Protein AF-A0A940A3B6-F1 (afdb_monomer_lite)

Secondary structure (DSSP, 8-state):
--EEEEE--EETTSTT-HHHHHHHHHHTTPEEEEE-SEEE-TTS-EEE---HHHHHHHHHTT--SEEEE-----HHHHHHHHHHHTTS--S-EEE---SB-TT--B-S-HHHHHHIIIIIGGG-SEEEEEHHHHHHHHS----SHHHHHHHHHHHHHHH--EEEEE-TTTSTT-EEEEETTEEEEE------TT--S---HHHHHHHHHHTT--HHHHHHHHHHHHTT---------PPPP-----S---PPPPP--------------------------TTSSTTTTT-----S---------GGGGS-----PPPPPPHHHHHHHHHHHHHHHHT-

Foldseek 3Di:
DAEEEEEAAAEPQFLRHVVLLVVLCVLLVYHYDYHHQKYAYPVRDIDGDDCLVVLLLCFVVVRHQEYEYEADADLVVLLSNLVSLVVHDHLAYEYAHPQADPLLDGDYDPSNVCSCLPRPLLSHAEYEYEQVRLCVNQVFHDQAPVSSVVSQVSNCVVRVHWYWYQYVFRDPGWIWTDLPQDIDIDDHQPQDPPQGSSDPLSSQLRSCQQLADANVVSNVVSVCVRSVVDDRHPDGDGHDRHDRPNDHDDDDDDDDDDDDDDDDDDDDDDDDDDDDDDDDDNDPPVVVSPPDDDDPDDDDDDPDDPPPPDDDDDDDDDDDPSVVSVVVSVVVVVVSVVD

Sequence (339 aa):
MKQLLSISDSFENTSYDVRSKTRTFKKYGVEPFICVPQYTSADGSSLKNDISESLIFCFESGVVDAIAIGLVRDPEDISLIASVLSQVEHNIVIAEPGLIDDSGNIMVSAETYEEFRTNLLPQVQFISINLLEAEVLSGMECKSMNDCLMAVKSIFDQYNCLVYLRGGHVTEEEDLLFAGSMVKWFKPQKLPFSYSPDRSFLAAVACELVTGKAIIEAVASARRFYAGEMEDMANPAEAPALKVITEPVVEEVPEAPAEEVPAPAIGSMPDLKKEPTLISPAKSLRDIAHSISYDDKGVAASKSTVSDLSANKPAEEKPKSASSELDAMRAKLKKIAEM

pLDDT: mean 70.29, std 25.84, range [23.92, 98.0]

Radius of gyration: 21.0 Å; chains: 1; bounding box: 54×59×60 Å

Structure (mmCIF, N/CA/C/O backbone):
data_AF-A0A940A3B6-F1
#
_entry.id   AF-A0A940A3B6-F1
#
loop_
_atom_site.group_PDB
_atom_site.id
_atom_site.type_symbol
_atom_site.label_atom_id
_atom_site.label_alt_id
_atom_site.label_comp_id
_atom_site.label_asym_id
_atom_site.label_entity_id
_atom_site.label_seq_id
_atom_site.pdbx_PDB_ins_code
_atom_site.Cartn_x
_atom_site.Cartn_y
_atom_site.Cartn_z
_atom_site.occupancy
_atom_site.B_iso_or_equiv
_atom_site.auth_seq_id
_atom_site.auth_comp_id
_atom_site.auth_asym_id
_atom_site.auth_atom_id
_atom_site.pdbx_PDB_model_num
ATOM 1 N N . MET A 1 1 ? -21.141 10.132 7.008 1.00 76.94 1 MET A N 1
ATOM 2 C CA . MET A 1 1 ? -19.788 10.525 6.571 1.00 76.94 1 MET A CA 1
ATOM 3 C C . MET A 1 1 ? -18.941 9.274 6.630 1.00 76.94 1 MET A C 1
ATOM 5 O O . MET A 1 1 ? -19.050 8.572 7.629 1.00 76.94 1 MET A O 1
ATOM 9 N N . LYS A 1 2 ? -18.225 8.954 5.549 1.00 88.25 2 LYS A N 1
ATOM 10 C CA . LYS A 1 2 ? -17.361 7.770 5.481 1.00 88.25 2 LYS A CA 1
ATOM 11 C C . LYS A 1 2 ? -16.105 7.995 6.316 1.00 88.25 2 LYS A C 1
ATOM 13 O O . LYS A 1 2 ? -15.623 9.127 6.352 1.00 88.25 2 LYS A O 1
ATOM 18 N N . GLN A 1 3 ? -15.611 6.952 6.973 1.00 88.81 3 GLN A N 1
ATOM 19 C CA . GLN A 1 3 ? -14.404 6.994 7.798 1.00 88.81 3 GLN A CA 1
ATOM 20 C C . GLN A 1 3 ? -13.366 6.014 7.260 1.00 88.81 3 GLN A C 1
ATOM 22 O O . GLN A 1 3 ? -13.708 4.903 6.859 1.00 88.81 3 GLN A O 1
ATOM 27 N N . LEU A 1 4 ? -12.097 6.407 7.257 1.00 91.00 4 LEU A N 1
ATOM 28 C CA . LEU A 1 4 ? -11.021 5.595 6.691 1.00 91.00 4 LEU A CA 1
ATOM 29 C C . LEU A 1 4 ? -9.825 5.579 7.637 1.00 91.00 4 LEU A C 1
ATOM 31 O O . LEU A 1 4 ? -9.327 6.637 8.020 1.00 91.00 4 LEU A O 1
ATOM 35 N N . LEU A 1 5 ? -9.363 4.379 7.988 1.00 91.94 5 LEU A N 1
ATOM 36 C CA . LEU A 1 5 ? -8.156 4.170 8.780 1.00 91.94 5 LEU A CA 1
ATOM 37 C C . LEU A 1 5 ? -6.915 4.164 7.888 1.00 91.94 5 LEU A C 1
ATOM 39 O O . LEU A 1 5 ? -6.746 3.270 7.066 1.00 91.94 5 LEU A O 1
ATOM 43 N N . SER A 1 6 ? -6.011 5.116 8.080 1.00 92.62 6 SER A N 1
ATOM 44 C CA . SER A 1 6 ? -4.676 5.084 7.487 1.00 92.62 6 SER A CA 1
ATOM 45 C C . SER A 1 6 ? -3.650 4.651 8.524 1.00 92.62 6 SER A C 1
ATOM 47 O O . SER A 1 6 ? -3.481 5.341 9.528 1.00 92.62 6 SER A O 1
ATOM 49 N N . ILE A 1 7 ? -2.905 3.584 8.236 1.00 94.06 7 ILE A N 1
ATOM 50 C CA . ILE A 1 7 ? -1.802 3.085 9.068 1.00 94.06 7 ILE A CA 1
ATOM 51 C C . ILE A 1 7 ? -0.506 3.227 8.274 1.00 94.06 7 ILE A C 1
ATOM 53 O O . ILE A 1 7 ? -0.377 2.635 7.208 1.00 94.06 7 ILE A O 1
ATOM 57 N N . SER A 1 8 ? 0.431 4.055 8.726 1.00 93.56 8 SER A N 1
ATOM 58 C CA . SER A 1 8 ? 1.700 4.272 8.017 1.00 93.56 8 SER A CA 1
ATOM 59 C C . SER A 1 8 ? 2.686 4.989 8.919 1.00 93.56 8 SER A C 1
ATOM 61 O O . SER A 1 8 ? 2.313 5.953 9.591 1.00 93.56 8 SER A O 1
ATOM 63 N N . ASP A 1 9 ? 3.954 4.606 8.841 1.00 94.56 9 ASP A N 1
ATOM 64 C CA . ASP A 1 9 ? 5.046 5.445 9.316 1.00 94.56 9 ASP A CA 1
ATOM 65 C C . ASP A 1 9 ? 5.011 6.788 8.584 1.00 94.56 9 ASP A C 1
ATOM 67 O O . ASP A 1 9 ? 4.576 6.882 7.428 1.00 94.56 9 ASP A O 1
ATOM 71 N N . SER A 1 10 ? 5.453 7.835 9.272 1.00 91.94 10 SER A N 1
ATOM 72 C CA . SER A 1 10 ? 5.419 9.205 8.777 1.00 91.94 10 SER A CA 1
ATOM 73 C C . SER A 1 10 ? 6.806 9.819 8.824 1.00 91.94 10 SER A C 1
ATOM 75 O O . SER A 1 10 ? 7.404 9.941 9.888 1.00 91.94 10 SER A O 1
ATOM 77 N N . PHE A 1 11 ? 7.277 10.283 7.670 1.00 89.00 11 PHE A N 1
ATOM 78 C CA . PHE A 1 11 ? 8.546 10.991 7.530 1.00 89.00 11 PHE A CA 1
ATOM 79 C C . PHE A 1 11 ? 8.253 12.438 7.153 1.00 89.00 11 PHE A C 1
ATOM 81 O O . PHE A 1 11 ? 7.699 12.704 6.081 1.00 89.00 11 PHE A O 1
ATOM 88 N N . GLU A 1 12 ? 8.588 13.362 8.047 1.00 85.00 12 GLU A N 1
ATOM 89 C CA . GLU A 1 12 ? 8.230 14.769 7.919 1.00 85.00 12 GLU A CA 1
ATOM 90 C C . GLU A 1 12 ? 8.765 15.384 6.621 1.00 85.00 12 GLU A C 1
ATOM 92 O O . GLU A 1 12 ? 9.930 15.214 6.265 1.00 85.00 12 GLU A O 1
ATOM 97 N N . ASN A 1 13 ? 7.912 16.141 5.926 1.00 81.44 13 ASN A N 1
ATOM 98 C CA . ASN A 1 13 ? 8.248 16.855 4.687 1.00 81.44 13 ASN A CA 1
ATOM 99 C C . ASN A 1 13 ? 8.654 15.931 3.521 1.00 81.44 13 ASN A C 1
ATOM 101 O O . ASN A 1 13 ? 9.272 16.381 2.555 1.00 81.44 13 ASN A O 1
ATOM 105 N N . THR A 1 14 ? 8.271 14.654 3.582 1.00 79.56 14 THR A N 1
ATOM 106 C CA . THR A 1 14 ? 8.422 13.688 2.485 1.00 79.56 14 THR A CA 1
ATOM 107 C C . THR A 1 14 ? 7.062 13.264 1.931 1.00 79.56 14 THR A C 1
ATOM 109 O O . THR A 1 14 ? 6.012 13.682 2.419 1.00 79.56 14 THR A O 1
ATOM 112 N N . SER A 1 15 ? 7.061 12.374 0.936 1.00 72.75 15 SER A N 1
ATOM 113 C CA . SER A 1 15 ? 5.825 11.783 0.417 1.00 72.75 15 SER A CA 1
ATOM 114 C C . SER A 1 15 ? 5.154 10.784 1.349 1.00 72.75 15 SER A C 1
ATOM 116 O O . SER A 1 15 ? 3.969 10.493 1.192 1.00 72.75 15 SER A O 1
ATOM 118 N N . TYR A 1 16 ? 5.886 10.296 2.346 1.00 80.00 16 TYR A N 1
ATOM 119 C CA . TYR A 1 16 ? 5.369 9.404 3.376 1.00 80.00 16 TYR A CA 1
ATOM 120 C C . TYR A 1 16 ? 4.753 10.165 4.553 1.00 80.00 16 TYR A C 1
ATOM 122 O O . TYR A 1 16 ? 4.176 9.545 5.442 1.00 80.00 16 TYR A O 1
ATOM 130 N N . ASP A 1 17 ? 4.836 11.497 4.560 1.00 84.88 17 ASP A N 1
ATOM 131 C CA . ASP A 1 17 ? 4.232 12.329 5.591 1.00 84.88 17 ASP A CA 1
ATOM 132 C C . ASP A 1 17 ? 2.720 12.095 5.669 1.00 84.88 17 ASP A C 1
ATOM 134 O O . ASP A 1 17 ? 1.983 12.204 4.682 1.00 84.88 17 ASP A O 1
ATOM 138 N N . VAL A 1 18 ? 2.231 11.802 6.868 1.00 83.75 18 VAL A N 1
ATOM 139 C CA . VAL A 1 18 ? 0.819 11.506 7.100 1.00 83.75 18 VAL A CA 1
ATOM 140 C C . VAL A 1 18 ? -0.116 12.657 6.708 1.00 83.75 18 VAL A C 1
ATOM 142 O O . VAL A 1 18 ? -1.261 12.425 6.311 1.00 83.75 18 VAL A O 1
ATOM 145 N N . ARG A 1 19 ? 0.378 13.902 6.711 1.00 82.44 19 ARG A N 1
ATOM 146 C CA . ARG A 1 19 ? -0.381 15.091 6.286 1.00 82.44 19 ARG A CA 1
ATOM 147 C C . ARG A 1 19 ? -0.827 15.004 4.823 1.00 82.44 19 ARG A C 1
ATOM 149 O O . ARG A 1 19 ? -1.905 15.500 4.491 1.00 82.44 19 ARG A O 1
ATOM 156 N N . SER A 1 20 ? -0.049 14.333 3.970 1.00 79.88 20 SER A N 1
ATOM 157 C CA . SER A 1 20 ? -0.391 14.055 2.566 1.00 79.88 20 SER A CA 1
ATOM 158 C C . SER A 1 20 ? -1.683 13.231 2.453 1.00 79.88 20 SER A C 1
ATOM 160 O O . SER A 1 20 ? -2.614 13.592 1.719 1.00 79.88 20 SER A O 1
ATOM 162 N N . LYS A 1 21 ? -1.788 12.166 3.260 1.00 83.56 21 LYS A N 1
ATOM 163 C CA . LYS A 1 21 ? -2.960 11.279 3.317 1.00 83.56 21 LYS A CA 1
ATOM 164 C C . LYS A 1 21 ? -4.173 12.027 3.865 1.00 83.56 21 LYS A C 1
ATOM 166 O O . LYS A 1 21 ? -5.217 12.065 3.218 1.00 83.56 21 LYS A O 1
ATOM 171 N N . THR A 1 22 ? -4.004 12.737 4.982 1.00 85.06 22 THR A N 1
ATOM 172 C CA . THR A 1 22 ? -5.063 13.550 5.605 1.00 85.06 22 THR A CA 1
ATOM 173 C C . THR A 1 22 ? -5.629 14.606 4.655 1.00 85.06 22 THR A C 1
ATOM 175 O O . THR A 1 22 ? -6.845 14.783 4.579 1.00 85.06 22 THR A O 1
ATOM 178 N N . ARG A 1 23 ? -4.774 15.299 3.890 1.00 84.00 23 ARG A N 1
ATOM 179 C CA . ARG A 1 23 ? -5.215 16.270 2.876 1.00 84.00 23 ARG A CA 1
ATOM 180 C C . ARG A 1 23 ? -6.032 15.600 1.772 1.00 84.00 23 ARG A C 1
ATOM 182 O O . ARG A 1 23 ? -7.021 16.177 1.327 1.00 84.00 23 ARG A O 1
ATOM 189 N N . THR A 1 24 ? -5.633 14.400 1.349 1.00 86.19 24 THR A N 1
ATOM 190 C CA . THR A 1 24 ? -6.381 13.611 0.363 1.00 86.19 24 THR A CA 1
ATOM 191 C C . THR A 1 24 ? -7.765 13.263 0.910 1.00 86.19 24 THR A C 1
ATOM 193 O O . THR A 1 24 ? -8.756 13.652 0.302 1.00 86.19 24 THR A O 1
ATOM 196 N N . PHE A 1 25 ? -7.858 12.667 2.101 1.00 88.81 25 PHE A N 1
ATOM 197 C CA . PHE A 1 25 ? -9.140 12.315 2.727 1.00 88.81 25 PHE A CA 1
ATOM 198 C C . PHE A 1 25 ? -10.094 13.511 2.848 1.00 88.81 25 PHE A C 1
ATOM 200 O O . PHE A 1 25 ? -11.244 13.434 2.410 1.00 88.81 25 PHE A O 1
ATOM 207 N N . LYS A 1 26 ? -9.588 14.660 3.316 1.00 86.31 26 LYS A N 1
ATOM 208 C CA . LYS A 1 26 ? -10.371 15.901 3.425 1.00 86.31 26 LYS A CA 1
ATOM 209 C C . LYS A 1 26 ? -10.917 16.387 2.077 1.00 86.31 26 LYS A C 1
ATOM 211 O O . LYS A 1 26 ? -12.073 16.794 2.019 1.00 86.31 26 LYS A O 1
ATOM 216 N N . LYS A 1 27 ? -10.131 16.311 0.995 1.00 86.62 27 LYS A N 1
ATOM 217 C CA . LYS A 1 27 ? -10.582 16.684 -0.364 1.00 86.62 27 LYS A CA 1
ATOM 218 C C . LYS A 1 27 ? -11.694 15.779 -0.905 1.00 86.62 27 LYS A C 1
ATOM 220 O O . LYS A 1 27 ? -12.488 16.226 -1.724 1.00 86.62 27 LYS A O 1
ATOM 225 N N . TYR A 1 28 ? -11.754 14.532 -0.443 1.00 88.19 28 TYR A N 1
ATOM 226 C CA . TYR A 1 28 ? -12.827 13.587 -0.767 1.00 88.19 28 TYR A CA 1
ATOM 227 C C . TYR A 1 28 ? -14.024 13.667 0.197 1.00 88.19 28 TYR A C 1
ATOM 229 O O . TYR A 1 28 ? -14.991 12.923 0.033 1.00 88.19 28 TYR A O 1
ATOM 237 N N . GLY A 1 29 ? -13.977 14.532 1.220 1.00 89.38 29 GLY A N 1
ATOM 238 C CA . GLY A 1 29 ? -15.006 14.592 2.263 1.00 89.38 29 GLY A CA 1
ATOM 239 C C . GLY A 1 29 ? -15.088 13.320 3.120 1.00 89.38 29 GLY A C 1
ATOM 240 O O . GLY A 1 29 ? -16.156 13.005 3.650 1.00 89.38 29 GLY A O 1
ATOM 241 N N . VAL A 1 30 ? -13.982 12.577 3.224 1.00 90.12 30 VAL A N 1
ATOM 242 C CA . VAL A 1 30 ? -13.842 11.366 4.044 1.00 90.12 30 VAL A CA 1
ATOM 243 C C . VAL A 1 30 ? -13.151 11.736 5.352 1.00 90.12 30 VAL A C 1
ATOM 245 O O . VAL A 1 30 ? -12.136 12.434 5.344 1.00 90.12 30 VAL A O 1
ATOM 248 N N . GLU A 1 31 ? -13.697 11.266 6.472 1.00 89.19 31 GLU A N 1
ATOM 249 C CA . GLU A 1 31 ? -13.127 11.520 7.792 1.00 89.19 31 GLU A CA 1
ATOM 250 C C . GLU A 1 31 ? -11.920 10.595 8.026 1.00 89.19 31 GLU A C 1
ATOM 252 O O . GLU A 1 31 ? -12.054 9.369 7.923 1.00 89.19 31 GLU A O 1
ATOM 257 N N . PRO A 1 32 ? -10.735 11.148 8.319 1.00 89.62 32 PRO A N 1
ATOM 258 C CA . PRO A 1 32 ? -9.536 10.350 8.488 1.00 89.62 32 PRO A CA 1
ATOM 259 C C . PRO A 1 32 ? -9.389 9.843 9.927 1.00 89.62 32 PRO A C 1
ATOM 261 O O . PRO A 1 32 ? -9.349 10.634 10.867 1.00 89.62 32 PRO A O 1
ATOM 264 N N . PHE A 1 33 ? -9.197 8.537 10.097 1.00 90.38 33 PHE A N 1
ATOM 265 C CA . PHE A 1 33 ? -8.592 7.971 11.300 1.00 90.38 33 PHE A CA 1
ATOM 266 C C . PHE A 1 33 ? -7.129 7.654 10.991 1.00 90.38 33 PHE A C 1
ATOM 268 O O . PHE A 1 33 ? -6.828 6.959 10.024 1.00 90.38 33 PHE A O 1
ATOM 275 N N . ILE A 1 34 ? -6.200 8.187 11.778 1.00 89.94 34 ILE A N 1
ATOM 276 C CA . ILE A 1 34 ? -4.772 8.135 11.467 1.00 89.94 34 ILE A CA 1
ATOM 277 C C . ILE A 1 34 ? -4.018 7.383 12.566 1.00 89.94 34 ILE A C 1
ATOM 279 O O . ILE A 1 34 ? -4.017 7.810 13.717 1.00 89.94 34 ILE A O 1
ATOM 283 N N . CYS A 1 35 ? -3.316 6.315 12.189 1.00 92.62 35 CYS A N 1
ATOM 284 C CA . CYS A 1 35 ? -2.368 5.597 13.036 1.00 92.62 35 CYS A CA 1
ATOM 285 C C . CYS A 1 35 ? -0.956 5.731 12.458 1.00 92.62 35 CYS A C 1
ATOM 287 O O . CYS A 1 35 ? -0.706 5.368 11.308 1.00 92.62 35 CYS A O 1
ATOM 289 N N . VAL A 1 36 ? -0.030 6.248 13.266 1.00 95.06 36 VAL A N 1
ATOM 290 C CA . VAL A 1 36 ? 1.374 6.452 12.885 1.00 95.06 36 VAL A CA 1
ATOM 291 C C . VAL A 1 36 ? 2.253 5.629 13.829 1.00 95.06 36 VAL A C 1
ATOM 293 O O . VAL A 1 36 ? 2.544 6.125 14.918 1.00 95.06 36 VAL A O 1
ATOM 296 N N . PRO A 1 37 ? 2.655 4.399 13.454 1.00 95.31 37 PRO A N 1
ATOM 297 C CA . PRO A 1 37 ? 3.516 3.555 14.285 1.00 95.31 37 PRO A CA 1
ATOM 298 C C . PRO A 1 37 ? 4.843 4.246 14.600 1.00 95.31 37 PRO A C 1
ATOM 300 O O . PRO A 1 37 ? 5.224 4.370 15.762 1.00 95.31 37 PRO A O 1
ATOM 303 N N . GLN A 1 38 ? 5.487 4.831 13.587 1.00 94.81 38 GLN A N 1
ATOM 304 C CA . GLN A 1 38 ? 6.681 5.647 13.774 1.00 94.81 38 GLN A CA 1
ATOM 305 C C . GLN A 1 38 ? 6.572 7.014 13.092 1.00 94.81 38 GLN A C 1
ATOM 307 O O . GLN A 1 38 ? 6.218 7.125 11.919 1.00 94.81 38 GLN A O 1
ATOM 312 N N . TYR A 1 39 ? 6.932 8.074 13.818 1.00 94.25 39 TYR A N 1
ATOM 313 C CA . TYR A 1 39 ? 7.132 9.413 13.263 1.00 94.25 39 TYR A CA 1
ATOM 314 C C . TYR A 1 39 ? 8.621 9.757 13.238 1.00 94.25 39 TYR A C 1
ATOM 316 O O . TYR A 1 39 ? 9.280 9.706 14.275 1.00 94.25 39 TYR A O 1
ATOM 324 N N . THR A 1 40 ? 9.138 10.159 12.081 1.00 91.56 40 THR A N 1
ATOM 325 C CA . THR A 1 40 ? 10.502 10.662 11.905 1.00 91.56 40 THR A CA 1
ATOM 326 C C . THR A 1 40 ? 10.457 12.126 11.468 1.00 91.56 40 THR A C 1
ATOM 328 O O . THR A 1 40 ? 9.900 12.458 10.422 1.00 91.56 40 THR A O 1
ATOM 331 N N . SER A 1 41 ? 11.048 12.998 12.282 1.00 89.81 41 SER A N 1
ATOM 332 C CA . SER A 1 41 ? 11.190 14.437 12.040 1.00 89.81 41 SER A CA 1
ATOM 333 C C . SER A 1 41 ? 12.215 14.723 10.940 1.00 89.81 41 SER A C 1
ATOM 335 O O . SER A 1 41 ? 13.084 13.899 10.642 1.00 89.81 41 SER A O 1
ATOM 337 N N . ALA A 1 42 ? 12.151 15.923 10.359 1.00 86.88 42 ALA A N 1
ATOM 338 C CA . ALA A 1 42 ? 13.076 16.366 9.314 1.00 86.88 42 ALA A CA 1
ATOM 339 C C . ALA A 1 42 ? 14.552 16.409 9.768 1.00 86.88 42 ALA A C 1
ATOM 341 O O . ALA A 1 42 ? 15.456 16.355 8.937 1.00 86.88 42 ALA A O 1
ATOM 342 N N . ASP A 1 43 ? 14.809 16.490 11.076 1.00 89.62 43 ASP A N 1
ATOM 343 C CA . ASP A 1 43 ? 16.153 16.414 11.667 1.00 89.62 43 ASP A CA 1
ATOM 344 C C . ASP A 1 43 ? 16.658 14.973 11.892 1.00 89.62 43 ASP A C 1
ATOM 346 O O . ASP A 1 43 ? 17.769 14.775 12.386 1.00 89.62 43 ASP A O 1
ATOM 350 N N . GLY A 1 44 ? 15.855 13.968 11.529 1.00 88.12 44 GLY A N 1
ATOM 351 C CA . GLY A 1 44 ? 16.162 12.545 11.669 1.00 88.12 44 GLY A CA 1
ATOM 352 C C . GLY A 1 44 ? 15.792 11.943 13.027 1.00 88.12 44 GLY A C 1
ATOM 353 O O . GLY A 1 44 ? 15.908 10.726 13.202 1.00 88.12 44 GLY A O 1
ATOM 354 N N . SER A 1 45 ? 15.321 12.742 13.991 1.00 90.12 45 SER A N 1
ATOM 355 C CA . SER A 1 45 ? 14.810 12.201 15.254 1.00 90.12 45 SER A CA 1
ATOM 356 C C . SER A 1 45 ? 13.545 11.373 15.011 1.00 90.12 45 SER A C 1
ATOM 358 O O . SER A 1 45 ? 12.730 11.700 14.150 1.00 90.12 45 SER A O 1
ATOM 360 N N . SER A 1 46 ? 13.395 10.260 15.734 1.00 91.88 46 SER A N 1
ATOM 361 C CA . SER A 1 46 ? 12.275 9.331 15.550 1.00 91.88 46 SER A CA 1
ATOM 362 C C . SER A 1 46 ? 11.569 9.029 16.867 1.00 91.88 46 SER A C 1
ATOM 364 O O . SER A 1 46 ? 12.216 8.868 17.903 1.00 91.88 46 SER A O 1
ATOM 366 N N . LEU A 1 47 ? 10.243 8.938 16.805 1.00 93.12 47 LEU A N 1
ATOM 367 C CA . LEU A 1 47 ? 9.347 8.594 17.902 1.00 93.12 47 LEU A CA 1
ATOM 368 C C . LEU A 1 47 ? 8.523 7.365 17.501 1.00 93.12 47 LEU A C 1
ATOM 370 O O . LEU A 1 47 ? 7.799 7.419 16.507 1.00 93.12 47 LEU A O 1
ATOM 374 N N . LYS A 1 48 ? 8.625 6.284 18.282 1.00 93.62 48 LYS A N 1
ATOM 375 C CA . LYS A 1 48 ? 7.745 5.112 18.175 1.00 93.62 48 LYS A CA 1
ATOM 376 C C . LYS A 1 48 ? 6.494 5.360 19.017 1.00 93.62 48 LYS A C 1
ATOM 378 O O . LYS A 1 48 ? 6.606 5.768 20.175 1.00 93.62 48 LYS A O 1
ATOM 383 N N . ASN A 1 49 ? 5.328 5.127 18.433 1.00 92.81 49 ASN A N 1
ATOM 384 C CA . ASN A 1 49 ? 4.032 5.227 19.086 1.00 92.81 49 ASN A CA 1
ATOM 385 C C . ASN A 1 49 ? 3.446 3.826 19.245 1.00 92.81 49 ASN A C 1
ATOM 387 O O . ASN A 1 49 ? 3.511 3.016 18.326 1.00 92.81 49 ASN A O 1
ATOM 391 N N . ASP A 1 50 ? 2.828 3.562 20.391 1.00 92.25 50 ASP A N 1
ATOM 392 C CA . ASP A 1 50 ? 2.002 2.369 20.542 1.00 92.25 50 ASP A CA 1
ATOM 393 C C . ASP A 1 50 ? 0.657 2.599 19.841 1.00 92.25 50 ASP A C 1
ATOM 395 O O . ASP A 1 50 ? -0.121 3.479 20.222 1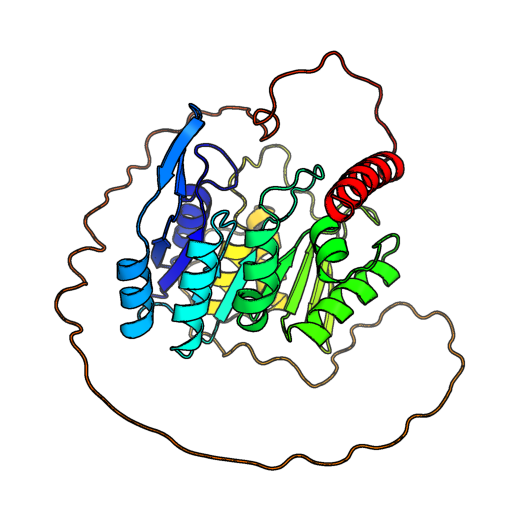.00 92.25 50 ASP A O 1
ATOM 399 N N . ILE A 1 51 ? 0.400 1.824 18.789 1.00 92.50 51 ILE A N 1
ATOM 400 C CA . ILE A 1 51 ? -0.837 1.897 18.004 1.00 92.50 51 ILE A CA 1
ATOM 401 C C . ILE A 1 51 ? -1.883 0.873 18.455 1.00 92.50 51 ILE A C 1
ATOM 403 O O . ILE A 1 51 ? -3.006 0.913 17.953 1.00 92.50 51 ILE A O 1
ATOM 407 N N . SER A 1 52 ? -1.560 -0.016 19.400 1.00 89.69 52 SER A N 1
ATOM 408 C CA . SER A 1 52 ? -2.386 -1.176 19.766 1.00 89.69 52 SER A CA 1
ATOM 409 C C . SER A 1 52 ? -3.795 -0.775 20.179 1.00 89.69 52 SER A C 1
ATOM 411 O O . SER A 1 52 ? -4.767 -1.256 19.602 1.00 89.69 52 SER A O 1
ATOM 413 N N . GLU A 1 53 ? -3.924 0.156 21.126 1.00 87.12 53 GLU A N 1
ATOM 414 C CA . GLU A 1 53 ? -5.236 0.605 21.610 1.00 87.12 53 GLU A CA 1
ATOM 415 C C . GLU A 1 53 ? -6.053 1.293 20.509 1.00 87.12 53 GLU A C 1
ATOM 417 O O . GLU A 1 53 ? -7.260 1.078 20.401 1.00 87.12 53 GLU A O 1
ATOM 422 N N . SER A 1 54 ? -5.396 2.096 19.666 1.00 86.62 54 SER A N 1
ATOM 423 C CA . SER A 1 54 ? -6.057 2.826 18.577 1.00 86.62 54 SER A CA 1
ATOM 424 C C . SER A 1 54 ? -6.555 1.884 17.486 1.00 86.62 54 SER A C 1
ATOM 426 O O . SER A 1 54 ? -7.675 2.051 16.998 1.00 86.62 54 SER A O 1
ATOM 428 N N . LEU A 1 55 ? -5.747 0.880 17.133 1.00 87.25 55 LEU A N 1
ATOM 429 C CA . LEU A 1 55 ? -6.143 -0.170 16.206 1.00 87.25 55 LEU A CA 1
ATOM 430 C C . LEU A 1 55 ? -7.311 -0.956 16.796 1.00 87.25 55 LEU A C 1
ATOM 432 O O . LEU A 1 55 ? -8.387 -0.947 16.200 1.00 87.25 55 LEU A O 1
ATOM 436 N N . ILE A 1 56 ? -7.146 -1.562 17.977 1.00 85.75 56 ILE A N 1
ATOM 437 C CA . ILE A 1 56 ? -8.196 -2.363 18.627 1.00 85.75 56 ILE A CA 1
ATOM 438 C C . ILE A 1 56 ? -9.506 -1.573 18.695 1.00 85.75 56 ILE A C 1
ATOM 440 O O . ILE A 1 56 ? -10.552 -2.090 18.313 1.00 85.75 56 ILE A O 1
ATOM 444 N N . PHE A 1 57 ? -9.456 -0.291 19.065 1.00 85.75 57 PHE A N 1
ATOM 445 C CA . PHE A 1 57 ? -10.639 0.562 19.057 1.00 85.75 57 PHE A CA 1
ATOM 446 C C . PHE A 1 57 ? -11.281 0.700 17.669 1.00 85.75 57 PHE A C 1
ATOM 448 O O . PHE A 1 57 ? -12.494 0.511 17.552 1.00 85.75 57 PHE A O 1
ATOM 455 N N . CYS A 1 58 ? -10.513 1.031 16.625 1.00 82.81 58 CYS A N 1
ATOM 456 C CA . CYS A 1 58 ? -11.048 1.157 15.262 1.00 82.81 58 CYS A CA 1
ATOM 457 C C . CYS A 1 58 ? -11.755 -0.116 14.805 1.00 82.81 58 CYS A C 1
ATOM 459 O O . CYS A 1 58 ? -12.830 -0.061 14.199 1.00 82.81 58 CYS A O 1
ATOM 461 N N . PHE A 1 59 ? -11.125 -1.240 15.123 1.00 77.69 59 PHE A N 1
ATOM 462 C CA . PHE A 1 59 ? -11.500 -2.566 14.684 1.00 77.69 59 PHE A CA 1
ATOM 463 C C . PHE A 1 59 ? -12.724 -3.103 15.436 1.00 77.69 59 PHE A C 1
ATOM 465 O O . PHE A 1 59 ? -13.731 -3.425 14.808 1.00 77.69 59 PHE A O 1
ATOM 472 N N . GLU A 1 60 ? -12.715 -3.093 16.771 1.00 76.81 60 GLU A N 1
ATOM 473 C CA . GLU A 1 60 ? -13.847 -3.558 17.589 1.00 76.81 60 GLU A CA 1
ATOM 474 C C . GLU A 1 60 ? -15.089 -2.670 17.461 1.00 76.81 60 GLU A C 1
ATOM 476 O O . GLU A 1 60 ? -16.223 -3.137 17.592 1.00 76.81 60 GLU A O 1
ATOM 481 N N . SER A 1 61 ? -14.900 -1.372 17.215 1.00 77.00 61 SER A N 1
ATOM 482 C CA . SER A 1 61 ? -16.020 -0.430 17.130 1.00 77.00 61 SER A CA 1
ATOM 483 C C . SER A 1 61 ? -16.699 -0.422 15.763 1.00 77.00 61 SER A C 1
ATOM 485 O O . SER A 1 61 ? -17.747 0.215 15.629 1.00 77.00 61 SER A O 1
ATOM 487 N N . GLY A 1 62 ? -16.096 -1.060 14.750 1.00 74.00 62 GLY A N 1
ATOM 488 C CA . GLY A 1 62 ? -16.578 -1.039 13.366 1.00 74.00 62 GLY A CA 1
ATOM 489 C C . GLY A 1 62 ? -16.741 0.379 12.810 1.00 74.00 62 GLY A C 1
ATOM 490 O O . GLY A 1 62 ? -17.656 0.639 12.032 1.00 74.00 62 GLY A O 1
ATOM 491 N N . VAL A 1 63 ? -15.916 1.326 13.274 1.00 80.19 63 VAL A N 1
ATOM 492 C CA . VAL A 1 63 ? -16.084 2.755 12.957 1.00 80.19 63 VAL A CA 1
ATOM 493 C C . VAL A 1 63 ? -15.567 3.121 11.568 1.00 80.19 63 VAL A C 1
ATOM 495 O O . VAL A 1 63 ? -15.989 4.143 11.035 1.00 80.19 63 VAL A O 1
ATOM 498 N N . VAL A 1 64 ? -14.696 2.297 10.977 1.00 87.88 64 VAL A N 1
ATOM 499 C CA . VAL A 1 64 ? -14.024 2.576 9.700 1.00 87.88 64 VAL A CA 1
ATOM 500 C C . VAL A 1 64 ? -14.578 1.738 8.549 1.00 87.88 64 VAL A C 1
ATOM 502 O O . VAL A 1 64 ? -14.790 0.535 8.679 1.00 87.88 64 VAL A O 1
ATOM 505 N N . ASP A 1 65 ? -14.798 2.387 7.405 1.00 89.50 65 ASP A N 1
ATOM 506 C CA . ASP A 1 65 ? -15.324 1.782 6.177 1.00 89.50 65 ASP A CA 1
ATOM 507 C C . ASP A 1 65 ? -14.223 1.120 5.324 1.00 89.50 65 ASP A C 1
ATOM 509 O O . ASP A 1 65 ? -14.504 0.188 4.569 1.00 89.50 65 ASP A O 1
ATOM 513 N N . ALA A 1 66 ? -12.981 1.607 5.420 1.00 90.44 66 ALA A N 1
ATOM 514 C CA . ALA A 1 66 ? -11.810 1.032 4.759 1.00 90.44 66 ALA A CA 1
ATOM 515 C C . ALA A 1 66 ? -10.521 1.294 5.533 1.00 90.44 66 ALA A C 1
ATOM 517 O O . ALA A 1 66 ? -10.435 2.210 6.357 1.00 90.44 66 ALA A O 1
ATOM 518 N N . ILE A 1 67 ? -9.508 0.500 5.203 1.00 92.69 67 ILE A N 1
ATOM 519 C CA . ILE A 1 67 ? -8.183 0.536 5.804 1.00 92.69 67 ILE A CA 1
ATOM 520 C C . ILE A 1 67 ? -7.156 0.675 4.686 1.00 92.69 67 ILE A C 1
ATOM 522 O O . ILE A 1 67 ? -7.132 -0.125 3.752 1.00 92.69 67 ILE A O 1
ATOM 526 N N . ALA A 1 68 ? -6.315 1.696 4.786 1.00 93.56 68 ALA A N 1
ATOM 527 C CA . ALA A 1 68 ? -5.191 1.933 3.897 1.00 93.56 68 ALA A CA 1
ATOM 528 C C . ALA A 1 68 ? -3.888 1.787 4.688 1.00 93.56 68 ALA A C 1
ATOM 530 O O . ALA A 1 68 ? -3.619 2.560 5.609 1.00 93.56 68 ALA A O 1
ATOM 531 N N . ILE A 1 69 ? -3.077 0.803 4.320 1.00 94.94 69 ILE A N 1
ATOM 532 C CA . ILE A 1 69 ? -1.807 0.502 4.977 1.00 94.94 69 ILE A CA 1
ATOM 533 C C . ILE A 1 69 ? -0.676 0.977 4.068 1.00 94.94 69 ILE A C 1
ATOM 535 O O . ILE A 1 69 ? -0.561 0.541 2.929 1.00 94.94 69 ILE A O 1
ATOM 539 N N . GLY A 1 70 ? 0.124 1.925 4.540 1.00 92.69 70 GLY A N 1
ATOM 540 C CA . GLY A 1 70 ? 1.318 2.393 3.841 1.00 92.69 70 GLY A CA 1
ATOM 541 C C . GLY A 1 70 ? 2.575 1.652 4.290 1.00 92.69 70 GLY A C 1
ATOM 542 O O . GLY A 1 70 ? 2.515 0.542 4.815 1.00 92.69 70 GLY A O 1
ATOM 543 N N . LEU A 1 71 ? 3.713 2.329 4.146 1.00 92.50 71 LEU A N 1
ATOM 544 C CA . LEU A 1 71 ? 4.991 1.881 4.688 1.00 92.50 71 LEU A CA 1
ATOM 545 C C . LEU A 1 71 ? 4.910 1.742 6.215 1.00 92.50 71 LEU A C 1
ATOM 547 O O . LEU A 1 71 ? 4.607 2.716 6.904 1.00 92.50 71 LEU A O 1
ATOM 551 N N . VAL A 1 72 ? 5.227 0.556 6.728 1.00 95.94 72 VAL A N 1
ATOM 552 C CA . VAL A 1 72 ? 5.412 0.258 8.155 1.00 95.94 72 VAL A CA 1
ATOM 553 C C . VAL A 1 72 ? 6.702 -0.547 8.274 1.00 95.94 72 VAL A C 1
ATOM 555 O O . VAL A 1 72 ? 6.837 -1.597 7.643 1.00 95.94 72 VAL A O 1
ATOM 558 N N . ARG A 1 73 ? 7.691 -0.019 8.999 1.00 94.31 73 ARG A N 1
ATOM 559 C CA . ARG A 1 73 ? 9.060 -0.562 8.985 1.00 94.31 73 ARG A CA 1
ATOM 560 C C . ARG A 1 73 ? 9.349 -1.553 10.098 1.00 94.31 73 ARG A C 1
ATOM 562 O O . ARG A 1 73 ? 10.283 -2.336 9.945 1.00 94.31 73 ARG A O 1
ATOM 569 N N . ASP A 1 74 ? 8.594 -1.516 11.188 1.00 96.56 74 ASP A N 1
ATOM 570 C CA . ASP A 1 74 ? 8.789 -2.401 12.333 1.00 96.56 74 ASP A CA 1
ATOM 571 C C . ASP A 1 74 ? 8.004 -3.716 12.141 1.00 96.56 74 ASP A C 1
ATOM 573 O O . ASP A 1 74 ? 6.794 -3.670 11.892 1.00 96.56 74 ASP A O 1
ATOM 577 N N . PRO A 1 75 ? 8.652 -4.894 12.237 1.00 96.19 75 PRO A N 1
ATOM 578 C CA . PRO A 1 75 ? 7.958 -6.171 12.095 1.00 96.19 75 PRO A CA 1
ATOM 579 C C . PRO A 1 75 ? 6.922 -6.407 13.205 1.00 96.19 75 PRO A C 1
ATOM 581 O O . PRO A 1 75 ? 5.902 -7.043 12.950 1.00 96.19 75 PRO A O 1
ATOM 584 N N . GLU A 1 76 ? 7.124 -5.876 14.416 1.00 97.50 76 GLU A N 1
ATOM 585 C CA . GLU A 1 76 ? 6.150 -6.005 15.508 1.00 97.50 76 GLU A CA 1
ATOM 586 C C . GLU A 1 76 ? 4.844 -5.279 15.165 1.00 97.50 76 GLU A C 1
ATOM 588 O O . GLU A 1 76 ? 3.760 -5.808 15.418 1.00 97.50 76 GLU A O 1
ATOM 593 N N . ASP A 1 77 ? 4.937 -4.109 14.524 1.00 97.56 77 ASP A N 1
ATOM 594 C CA . ASP A 1 77 ? 3.769 -3.338 14.095 1.00 97.56 77 ASP A CA 1
ATOM 595 C C . ASP A 1 77 ? 3.032 -4.035 12.943 1.00 97.56 77 ASP A C 1
ATOM 597 O O . ASP A 1 77 ? 1.803 -4.104 12.962 1.00 97.56 77 ASP A O 1
ATOM 601 N N . ILE A 1 78 ? 3.746 -4.626 11.973 1.00 98.00 78 ILE A N 1
ATOM 602 C CA . ILE A 1 78 ? 3.111 -5.457 10.932 1.00 98.00 78 ILE A CA 1
ATOM 603 C C . ILE A 1 78 ? 2.366 -6.638 11.566 1.00 98.00 78 ILE A C 1
ATOM 605 O O . ILE A 1 78 ? 1.214 -6.898 11.208 1.00 98.00 78 ILE A O 1
ATOM 609 N N . SER A 1 79 ? 3.002 -7.332 12.513 1.00 97.25 79 SER A N 1
ATOM 610 C CA . SER A 1 79 ? 2.416 -8.489 13.194 1.00 97.25 79 SER A CA 1
ATOM 611 C C . SER A 1 79 ? 1.163 -8.108 13.980 1.00 97.25 79 SER A C 1
ATOM 613 O O . SER A 1 79 ? 0.134 -8.781 13.900 1.00 97.25 79 SER A O 1
ATOM 615 N N . LEU A 1 80 ? 1.209 -6.975 14.686 1.00 96.19 80 LEU A N 1
ATOM 616 C CA . LEU A 1 80 ? 0.062 -6.405 15.383 1.00 96.19 80 LEU A CA 1
ATOM 617 C C . LEU A 1 80 ? -1.079 -6.084 14.410 1.00 96.19 80 LEU A C 1
ATOM 619 O O . LEU A 1 80 ? -2.210 -6.507 14.644 1.00 96.19 80 LEU A O 1
ATOM 623 N N . ILE A 1 81 ? -0.796 -5.386 13.306 1.00 95.94 81 ILE A N 1
ATOM 624 C CA . ILE A 1 81 ? -1.804 -5.040 12.292 1.00 95.94 81 ILE A CA 1
ATOM 625 C C . ILE A 1 81 ? -2.446 -6.310 11.718 1.00 95.94 81 ILE A C 1
ATOM 627 O O . ILE A 1 81 ? -3.672 -6.404 11.669 1.00 95.94 81 ILE A O 1
ATOM 631 N N . ALA A 1 82 ? -1.640 -7.304 11.335 1.00 95.69 82 ALA A N 1
ATOM 632 C CA . ALA A 1 82 ? -2.118 -8.582 10.813 1.00 95.69 82 ALA A CA 1
ATOM 633 C C . ALA A 1 82 ? -2.952 -9.360 11.844 1.00 95.69 82 ALA A C 1
ATOM 635 O O . ALA A 1 82 ? -3.994 -9.924 11.504 1.00 95.69 82 ALA A O 1
ATOM 636 N N . SER A 1 83 ? -2.521 -9.374 13.106 1.00 94.44 83 SER A N 1
ATOM 637 C CA . SER A 1 83 ? -3.238 -10.027 14.202 1.00 94.44 83 SER A CA 1
ATOM 638 C C . SER A 1 83 ? -4.605 -9.396 14.426 1.00 94.44 83 SER A C 1
ATOM 640 O O . SER A 1 83 ? -5.598 -10.118 14.544 1.00 94.44 83 SER A O 1
ATOM 642 N N . VAL A 1 84 ? -4.687 -8.063 14.443 1.00 91.12 84 VAL A N 1
ATOM 643 C CA . VAL A 1 84 ? -5.971 -7.392 14.639 1.00 91.12 84 VAL A CA 1
ATOM 644 C C . VAL A 1 84 ? -6.873 -7.585 13.423 1.00 91.12 84 VAL A C 1
ATOM 646 O O . VAL A 1 84 ? -8.017 -7.975 13.614 1.00 91.12 84 VAL A O 1
ATOM 649 N N . LEU A 1 85 ? -6.370 -7.431 12.191 1.00 91.25 85 LEU A N 1
ATOM 650 C CA . LEU A 1 85 ? -7.154 -7.669 10.969 1.00 91.25 85 LEU A CA 1
ATOM 651 C C . LEU A 1 85 ? -7.784 -9.066 10.923 1.00 91.25 85 LEU A C 1
ATOM 653 O O . LEU A 1 85 ? -8.925 -9.206 10.497 1.00 91.25 85 LEU A O 1
ATOM 657 N N . SER A 1 86 ? -7.084 -10.087 11.425 1.00 90.88 86 SER A N 1
ATOM 658 C CA . SER A 1 86 ? -7.579 -11.468 11.402 1.00 90.88 86 SER A CA 1
ATOM 659 C C . SER A 1 86 ? -8.790 -11.717 12.311 1.00 90.88 86 SER A C 1
ATOM 661 O O . SER A 1 86 ? -9.462 -12.742 12.184 1.00 90.88 86 SER A O 1
ATOM 663 N N . GLN A 1 87 ? -9.074 -10.797 13.237 1.00 86.31 87 GLN A N 1
ATOM 664 C CA . GLN A 1 87 ? -10.126 -10.939 14.249 1.00 86.31 87 GLN A CA 1
ATOM 665 C C . GLN A 1 87 ? -11.451 -10.284 13.840 1.00 86.31 87 GLN A C 1
ATOM 667 O O . GLN A 1 87 ? -12.446 -10.418 14.556 1.00 86.31 87 GLN A O 1
ATOM 672 N N . VAL A 1 88 ? -11.482 -9.573 12.714 1.00 79.06 88 VAL A N 1
ATOM 673 C CA . VAL A 1 88 ? -12.588 -8.690 12.333 1.00 79.06 88 VAL A CA 1
ATOM 674 C C . VAL A 1 88 ? -12.839 -8.746 10.830 1.00 79.06 88 VAL A C 1
ATOM 676 O O . VAL A 1 88 ? -11.920 -8.773 10.017 1.00 79.06 88 VAL A O 1
ATOM 679 N N . GLU A 1 89 ? -14.111 -8.757 10.440 1.00 75.38 89 GLU A N 1
ATOM 680 C CA . GLU A 1 89 ? -14.475 -8.680 9.027 1.00 75.38 89 GLU A CA 1
ATOM 681 C C . GLU A 1 89 ? -14.361 -7.234 8.527 1.00 75.38 89 GLU A C 1
ATOM 683 O O . GLU A 1 89 ? -15.050 -6.335 9.016 1.00 75.38 89 GLU A O 1
ATOM 688 N N . HIS A 1 90 ? -13.530 -7.016 7.505 1.00 72.62 90 HIS A N 1
ATOM 689 C CA . HIS A 1 90 ? -13.430 -5.743 6.793 1.00 72.62 90 HIS A CA 1
ATOM 690 C C . HIS A 1 90 ? -13.668 -5.923 5.306 1.00 72.62 90 HIS A C 1
ATOM 692 O O . HIS A 1 90 ? -13.180 -6.859 4.681 1.00 72.62 90 HIS A O 1
ATOM 698 N N . ASN A 1 91 ? -14.396 -4.969 4.728 1.00 69.75 91 ASN A N 1
ATOM 699 C CA . ASN A 1 91 ? -14.761 -5.020 3.317 1.00 69.75 91 ASN A CA 1
ATOM 700 C C . ASN A 1 91 ? -13.650 -4.506 2.393 1.00 69.75 91 ASN A C 1
ATOM 702 O O . ASN A 1 91 ? -13.636 -4.848 1.212 1.00 69.75 91 ASN A O 1
ATOM 706 N N . ILE A 1 92 ? -12.779 -3.622 2.896 1.00 90.38 92 ILE A N 1
ATOM 707 C CA . ILE A 1 92 ? -11.789 -2.908 2.086 1.00 90.38 92 ILE A CA 1
ATOM 708 C C . ILE A 1 92 ? -10.514 -2.697 2.910 1.00 90.38 92 ILE A C 1
ATOM 710 O O . ILE A 1 92 ? -10.416 -1.754 3.696 1.00 90.38 92 ILE A O 1
ATOM 714 N N . VAL A 1 93 ? -9.526 -3.558 2.695 1.00 94.19 93 VAL A N 1
ATOM 715 C CA . VAL A 1 93 ? -8.152 -3.412 3.181 1.00 94.19 93 VAL A CA 1
ATOM 716 C C . VAL A 1 93 ? -7.252 -3.291 1.967 1.00 94.19 93 VAL A C 1
ATOM 718 O O . VAL A 1 93 ? -7.216 -4.179 1.112 1.00 94.19 93 VAL A O 1
ATOM 721 N N . ILE A 1 94 ? -6.535 -2.179 1.869 1.00 95.50 94 ILE A N 1
ATOM 722 C CA . ILE A 1 94 ? -5.632 -1.911 0.757 1.00 95.50 94 ILE A CA 1
ATOM 723 C C . ILE A 1 94 ? -4.249 -1.522 1.264 1.00 95.50 94 ILE A C 1
ATOM 725 O O . ILE A 1 94 ? -4.143 -0.886 2.313 1.00 95.50 94 ILE A O 1
ATOM 729 N N . ALA A 1 95 ? -3.196 -1.877 0.530 1.00 95.19 95 ALA A N 1
ATOM 730 C CA . ALA A 1 95 ? -1.826 -1.611 0.956 1.00 95.19 95 ALA A CA 1
ATOM 731 C C . ALA A 1 95 ? -0.926 -1.023 -0.141 1.00 95.19 95 ALA A C 1
ATOM 733 O O . ALA A 1 95 ? -1.033 -1.356 -1.317 1.00 95.19 95 ALA A O 1
ATOM 734 N N . GLU A 1 96 ? 0.003 -0.166 0.262 1.00 92.25 96 GLU A N 1
ATOM 735 C CA . GLU A 1 96 ? 1.172 0.254 -0.510 1.00 92.25 96 GLU A CA 1
ATOM 736 C C . GLU A 1 96 ? 2.386 -0.026 0.378 1.00 92.25 96 GLU A C 1
ATOM 738 O O . GLU A 1 96 ? 2.699 0.791 1.248 1.00 92.25 96 GLU A O 1
ATOM 743 N N . PRO A 1 97 ? 3.011 -1.209 0.244 1.00 88.19 97 PRO A N 1
ATOM 744 C CA . PRO A 1 97 ? 3.934 -1.704 1.257 1.00 88.19 97 PRO A CA 1
ATOM 745 C C . PRO A 1 97 ? 5.229 -0.897 1.340 1.00 88.19 97 PRO A C 1
ATOM 747 O O . PRO A 1 97 ? 5.830 -0.818 2.409 1.00 88.19 97 PRO A O 1
ATOM 750 N N . GLY A 1 98 ? 5.650 -0.274 0.236 1.00 88.00 98 GLY A N 1
ATOM 751 C CA . GLY A 1 98 ? 6.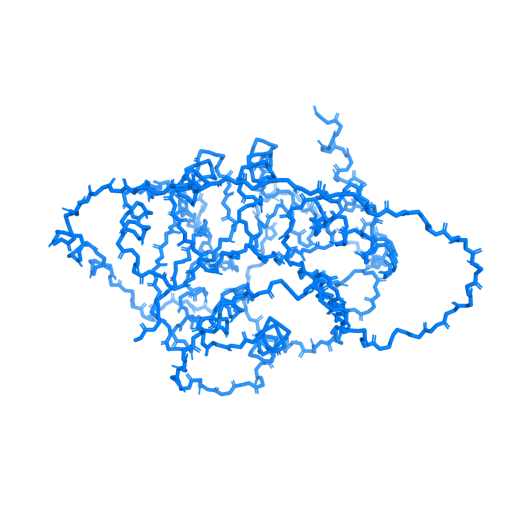840 0.566 0.198 1.00 88.00 98 GLY A CA 1
ATOM 752 C C . GLY A 1 98 ? 8.103 -0.210 0.554 1.00 88.00 98 GLY A C 1
ATOM 753 O O . GLY A 1 98 ? 8.968 0.342 1.223 1.00 88.00 98 GLY A O 1
ATOM 754 N N . LEU A 1 99 ? 8.206 -1.482 0.150 1.00 88.44 99 LEU A N 1
ATOM 755 C CA . LEU A 1 99 ? 9.329 -2.365 0.495 1.00 88.44 99 LEU A CA 1
ATOM 756 C C . LEU A 1 99 ? 10.639 -1.835 -0.095 1.00 88.44 99 LEU A C 1
ATOM 758 O O . LEU A 1 99 ? 11.699 -1.893 0.536 1.00 88.44 99 LEU A O 1
ATOM 762 N N . ILE A 1 100 ? 10.550 -1.340 -1.331 1.00 85.62 100 ILE A N 1
ATOM 763 C CA . ILE A 1 100 ? 11.659 -0.846 -2.143 1.00 85.62 100 ILE A CA 1
ATOM 764 C C . ILE A 1 100 ? 11.173 0.413 -2.856 1.00 85.62 100 ILE A C 1
ATOM 766 O O . ILE A 1 100 ? 10.109 0.392 -3.473 1.00 85.62 100 ILE A O 1
ATOM 770 N N . ASP A 1 101 ? 11.931 1.506 -2.791 1.00 81.94 101 ASP A N 1
ATOM 771 C CA . ASP A 1 101 ? 11.572 2.730 -3.513 1.00 81.94 101 ASP A CA 1
ATOM 772 C C . ASP A 1 101 ? 11.886 2.640 -5.019 1.00 81.94 101 ASP A C 1
ATOM 774 O O . ASP A 1 101 ? 12.580 1.738 -5.492 1.00 81.94 101 ASP A O 1
ATOM 778 N N . ASP A 1 102 ? 11.410 3.618 -5.792 1.00 75.88 102 ASP A N 1
ATOM 779 C CA . ASP A 1 102 ? 11.630 3.662 -7.246 1.00 75.88 102 ASP A CA 1
ATOM 780 C C . ASP A 1 102 ? 13.111 3.862 -7.633 1.00 75.88 102 ASP A C 1
ATOM 782 O O . ASP A 1 102 ? 13.462 3.754 -8.804 1.00 75.88 102 ASP A O 1
ATOM 786 N N . SER A 1 103 ? 13.989 4.154 -6.664 1.00 76.75 103 SER A N 1
ATOM 787 C CA . SER A 1 103 ? 15.446 4.258 -6.832 1.00 76.75 103 SER A CA 1
ATOM 788 C C . SER A 1 103 ? 16.193 2.961 -6.467 1.00 76.75 103 SER A C 1
ATOM 790 O O . SER A 1 103 ? 17.429 2.899 -6.562 1.00 76.75 103 SER A O 1
ATOM 792 N N . GLY A 1 104 ? 15.468 1.918 -6.055 1.00 76.38 104 GLY A N 1
ATOM 793 C CA . GLY A 1 104 ? 16.016 0.630 -5.641 1.00 76.38 104 GLY A CA 1
ATOM 794 C C . GLY A 1 104 ? 16.615 0.617 -4.237 1.00 76.38 104 GLY A C 1
ATOM 795 O O . GLY A 1 104 ? 17.444 -0.250 -3.946 1.00 76.38 104 GLY A O 1
ATOM 796 N N . ASN A 1 105 ? 16.250 1.571 -3.378 1.00 81.94 105 ASN A N 1
ATOM 797 C CA . ASN A 1 105 ? 16.614 1.534 -1.967 1.00 81.94 105 ASN A CA 1
ATOM 798 C C . ASN A 1 105 ? 15.635 0.637 -1.214 1.00 81.94 105 ASN A C 1
ATOM 800 O O . ASN A 1 105 ? 14.422 0.793 -1.330 1.00 81.94 105 ASN A O 1
ATOM 804 N N . ILE A 1 106 ? 16.169 -0.288 -0.420 1.00 86.00 106 ILE A N 1
ATOM 805 C CA . ILE A 1 106 ? 15.353 -1.123 0.458 1.00 86.00 106 ILE A CA 1
ATOM 806 C C . ILE A 1 106 ? 14.942 -0.302 1.678 1.00 86.00 106 ILE A C 1
ATOM 808 O O . ILE A 1 106 ? 15.788 0.273 2.367 1.00 86.00 106 ILE A O 1
ATOM 812 N N . MET A 1 107 ? 13.639 -0.262 1.937 1.00 86.94 107 MET A N 1
ATOM 813 C CA . MET A 1 107 ? 13.033 0.580 2.969 1.00 86.94 107 MET A CA 1
ATOM 814 C C . MET A 1 107 ? 12.760 -0.181 4.271 1.00 86.94 107 MET A C 1
ATOM 816 O O . MET A 1 107 ? 12.699 0.427 5.344 1.00 86.94 107 MET A O 1
ATOM 820 N N . VAL A 1 108 ? 12.620 -1.505 4.189 1.00 89.50 108 VAL A N 1
ATOM 821 C CA . VAL A 1 108 ? 12.244 -2.394 5.298 1.00 89.50 108 VAL A CA 1
ATOM 822 C C . VAL A 1 108 ? 13.322 -3.448 5.563 1.00 89.50 108 VAL A C 1
ATOM 824 O O . VAL A 1 108 ? 14.142 -3.732 4.692 1.00 89.50 108 VAL A O 1
ATOM 827 N N . SER A 1 109 ? 13.359 -4.024 6.767 1.00 90.00 109 SER A N 1
ATOM 828 C CA . SER A 1 109 ? 14.261 -5.147 7.047 1.00 90.00 109 SER A CA 1
ATOM 829 C C . SER A 1 109 ? 13.732 -6.453 6.438 1.00 90.00 109 SER A C 1
ATOM 831 O O . SER A 1 109 ? 12.584 -6.525 5.990 1.00 90.00 109 SER A O 1
ATOM 833 N N . ALA A 1 110 ? 14.564 -7.499 6.429 1.00 86.75 110 ALA A N 1
ATOM 834 C CA . ALA A 1 110 ? 14.147 -8.824 5.974 1.00 86.75 110 ALA A CA 1
ATOM 835 C C . ALA A 1 110 ? 13.021 -9.394 6.854 1.00 86.75 110 ALA A C 1
ATOM 837 O O . ALA A 1 110 ? 12.085 -10.002 6.343 1.00 86.75 110 ALA A O 1
ATOM 838 N N . GLU A 1 111 ? 13.074 -9.141 8.162 1.00 91.69 111 GLU A N 1
ATOM 839 C CA . GLU A 1 111 ? 12.045 -9.553 9.119 1.00 91.69 111 GLU A CA 1
ATOM 840 C C . GLU A 1 111 ? 10.704 -8.875 8.818 1.00 91.69 111 GLU A C 1
ATOM 842 O O . GLU A 1 111 ? 9.681 -9.550 8.742 1.00 91.69 111 GLU A O 1
ATOM 847 N N . THR A 1 112 ? 10.705 -7.560 8.577 1.00 94.00 112 THR A N 1
ATOM 848 C CA . THR A 1 112 ? 9.493 -6.810 8.209 1.00 94.00 112 THR A CA 1
ATOM 849 C C . THR A 1 112 ? 8.924 -7.279 6.877 1.00 94.00 112 THR A C 1
ATOM 851 O O . THR A 1 112 ? 7.709 -7.408 6.738 1.00 94.00 112 THR A O 1
ATOM 854 N N . TYR A 1 113 ? 9.788 -7.558 5.897 1.00 94.25 113 TYR A N 1
ATOM 855 C CA . TYR A 1 113 ? 9.365 -8.123 4.619 1.00 94.25 113 TYR A CA 1
ATOM 856 C C . TYR A 1 113 ? 8.685 -9.485 4.796 1.00 94.25 113 TYR A C 1
ATOM 858 O O . TYR A 1 113 ? 7.597 -9.691 4.259 1.00 94.25 113 TYR A O 1
ATOM 866 N N . GLU A 1 114 ? 9.288 -10.402 5.558 1.00 91.94 114 GLU A N 1
ATOM 867 C CA . GLU A 1 114 ? 8.697 -11.720 5.794 1.00 91.94 114 GLU A CA 1
ATOM 868 C C . GLU A 1 114 ? 7.379 -11.625 6.564 1.00 91.94 114 GLU A C 1
ATOM 870 O O . GLU A 1 114 ? 6.407 -12.270 6.171 1.00 91.94 114 GLU A O 1
ATOM 875 N N . GLU A 1 115 ? 7.292 -10.779 7.590 1.00 96.38 115 GLU A N 1
ATOM 876 C CA . GLU A 1 115 ? 6.049 -10.560 8.337 1.00 96.38 115 GLU A CA 1
ATOM 877 C C . GLU A 1 115 ? 4.949 -9.979 7.431 1.00 96.38 115 GLU A C 1
ATOM 879 O O . GLU A 1 115 ? 3.813 -10.463 7.420 1.00 96.38 115 GLU A O 1
ATOM 884 N N . PHE A 1 116 ? 5.293 -8.996 6.590 1.00 96.69 116 PHE A N 1
ATOM 885 C CA . PHE A 1 116 ? 4.366 -8.421 5.615 1.00 96.69 116 PHE A CA 1
ATOM 886 C C . PHE A 1 116 ? 3.862 -9.493 4.650 1.00 96.69 116 PHE A C 1
ATOM 888 O O . PHE A 1 116 ? 2.657 -9.658 4.463 1.00 96.69 116 PHE A O 1
ATOM 895 N N . ARG A 1 117 ? 4.788 -10.244 4.054 1.00 95.06 117 ARG A N 1
ATOM 896 C CA . ARG A 1 117 ? 4.506 -11.239 3.021 1.00 95.06 117 ARG A CA 1
ATOM 897 C C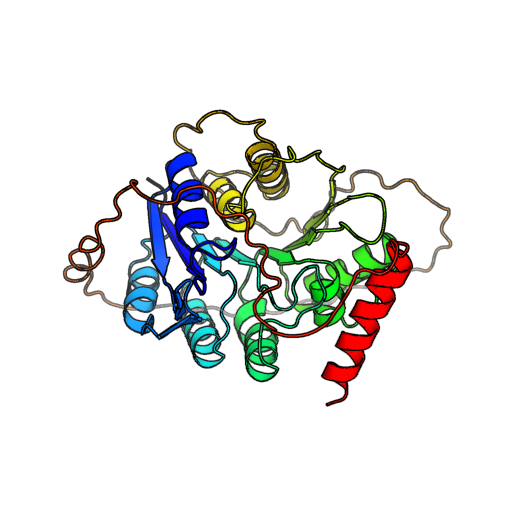 . ARG A 1 117 ? 3.690 -12.417 3.550 1.00 95.06 117 ARG A C 1
ATOM 899 O O . ARG A 1 117 ? 2.867 -12.956 2.813 1.00 95.06 117 ARG A O 1
ATOM 906 N N . THR A 1 118 ? 3.949 -12.857 4.779 1.00 94.75 118 THR A N 1
ATOM 907 C CA . THR A 1 118 ? 3.357 -14.083 5.336 1.00 94.75 118 THR A CA 1
ATOM 908 C C . THR A 1 118 ? 2.082 -13.830 6.126 1.00 94.75 118 THR A C 1
ATOM 910 O O . THR A 1 118 ? 1.155 -14.630 6.008 1.00 94.75 118 THR A O 1
ATOM 913 N N . ASN A 1 119 ? 2.004 -12.725 6.873 1.00 96.62 119 ASN A N 1
ATOM 914 C CA . ASN A 1 119 ? 0.911 -12.490 7.815 1.00 96.62 119 ASN A CA 1
ATOM 915 C C . ASN A 1 119 ? -0.029 -11.369 7.368 1.00 96.62 119 ASN A C 1
ATOM 917 O O . ASN A 1 119 ? -1.242 -11.512 7.519 1.00 96.62 119 ASN A O 1
ATOM 921 N N . LEU A 1 120 ? 0.486 -10.278 6.788 1.00 96.69 120 LEU A N 1
ATOM 922 C CA . LEU A 1 120 ? -0.353 -9.133 6.419 1.00 96.69 120 LEU A CA 1
ATOM 923 C C . LEU A 1 120 ? -0.937 -9.239 5.005 1.00 96.69 120 LEU A C 1
ATOM 925 O O . LEU A 1 120 ? -2.147 -9.122 4.829 1.00 96.69 120 LEU A O 1
ATOM 929 N N . LEU A 1 121 ? -0.099 -9.474 3.995 1.00 96.38 121 LEU A N 1
ATOM 930 C CA . LEU A 1 121 ? -0.493 -9.472 2.586 1.00 96.38 121 LEU A CA 1
ATOM 931 C C . LEU A 1 121 ? -1.657 -10.430 2.253 1.00 96.38 121 LEU A C 1
ATOM 933 O O . LEU A 1 121 ? -2.539 -10.006 1.506 1.00 96.38 121 LEU A O 1
ATOM 937 N N . PRO A 1 122 ? -1.758 -11.650 2.827 1.00 95.62 122 PRO A N 1
ATOM 938 C CA . PRO A 1 122 ? -2.915 -12.527 2.601 1.00 95.62 122 PRO A CA 1
ATOM 939 C C . PRO A 1 122 ? -4.269 -11.950 3.050 1.00 95.62 122 PRO A C 1
ATOM 941 O O . PRO A 1 122 ? -5.314 -12.493 2.700 1.00 95.62 122 PRO A O 1
ATOM 944 N N . GLN A 1 123 ? -4.266 -10.878 3.846 1.00 94.94 123 GLN A N 1
ATOM 945 C CA . GLN A 1 123 ? -5.466 -10.222 4.375 1.00 94.94 123 GLN A CA 1
ATOM 946 C C . GLN A 1 123 ? -5.840 -8.945 3.601 1.00 94.94 123 GLN A C 1
ATOM 948 O O . GLN A 1 123 ? -6.853 -8.311 3.902 1.00 94.94 123 GLN A O 1
ATOM 953 N N . VAL A 1 124 ? -5.038 -8.552 2.607 1.00 95.44 124 VAL A N 1
ATOM 954 C CA . VAL A 1 124 ? -5.208 -7.317 1.831 1.00 95.44 124 VAL A CA 1
ATOM 955 C C . VAL A 1 124 ? -5.944 -7.612 0.522 1.00 95.44 124 VAL A C 1
ATOM 957 O O . VAL A 1 124 ? -5.588 -8.535 -0.200 1.00 95.44 124 VAL A O 1
ATOM 960 N N . GLN A 1 125 ? -6.950 -6.809 0.164 1.00 95.19 125 GLN A N 1
ATOM 961 C CA . GLN A 1 125 ? -7.732 -7.001 -1.068 1.00 95.19 125 GLN A CA 1
ATOM 962 C C . GLN A 1 125 ? -7.133 -6.289 -2.284 1.00 95.19 125 GLN A C 1
ATOM 964 O O . GLN A 1 125 ? -7.390 -6.702 -3.412 1.00 95.19 125 GLN A O 1
ATOM 969 N N . PHE A 1 126 ? -6.359 -5.221 -2.089 1.00 95.62 126 PHE A N 1
ATOM 970 C CA . PHE A 1 126 ? -5.698 -4.494 -3.175 1.00 95.62 126 PHE A CA 1
ATOM 971 C C . PHE A 1 126 ? -4.327 -3.989 -2.744 1.00 95.62 126 PHE A C 1
ATOM 973 O O . PHE A 1 126 ? -4.204 -3.373 -1.686 1.00 95.62 126 PHE A O 1
ATOM 980 N N . ILE A 1 127 ? -3.322 -4.173 -3.594 1.00 95.69 127 ILE A N 1
ATOM 981 C CA . ILE A 1 127 ? -1.997 -3.594 -3.403 1.00 95.69 127 ILE A CA 1
ATOM 982 C C . ILE A 1 127 ? -1.614 -2.645 -4.536 1.00 95.69 127 ILE A C 1
ATOM 984 O O . ILE A 1 127 ? -1.909 -2.895 -5.702 1.00 95.69 127 ILE A O 1
ATOM 988 N N . SER A 1 128 ? -0.918 -1.569 -4.181 1.00 92.88 128 SER A N 1
ATOM 989 C CA . SER A 1 128 ? -0.224 -0.662 -5.096 1.00 92.88 128 SER A CA 1
ATOM 990 C C . SER A 1 128 ? 1.275 -0.870 -4.918 1.00 92.88 128 SER A C 1
ATOM 992 O O . SER A 1 128 ? 1.799 -0.617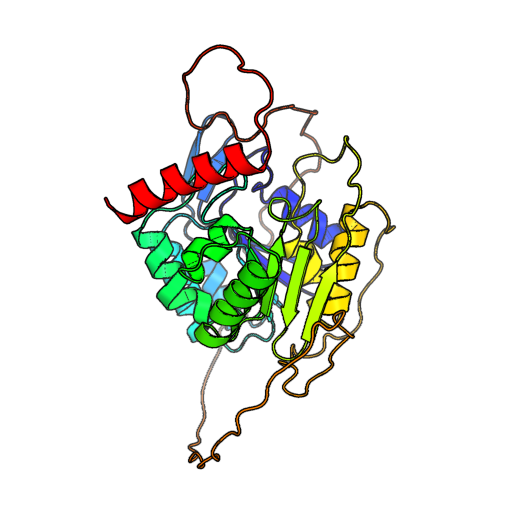 -3.836 1.00 92.88 128 SER A O 1
ATOM 994 N N . ILE A 1 129 ? 1.955 -1.355 -5.953 1.00 91.69 129 ILE A N 1
ATOM 995 C CA . ILE A 1 129 ? 3.379 -1.702 -5.920 1.00 91.69 129 ILE A CA 1
ATOM 996 C C . ILE 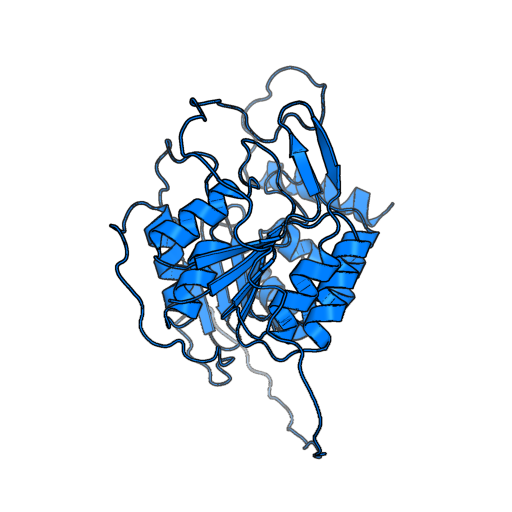A 1 129 ? 4.116 -1.088 -7.109 1.00 91.69 129 ILE A C 1
ATOM 998 O O . ILE A 1 129 ? 3.521 -0.784 -8.145 1.00 91.69 129 ILE A O 1
ATOM 1002 N N . ASN A 1 130 ? 5.417 -0.863 -6.974 1.00 87.62 130 ASN A N 1
ATOM 1003 C CA . ASN A 1 130 ? 6.287 -0.555 -8.108 1.00 87.62 130 ASN A CA 1
ATOM 1004 C C . ASN A 1 130 ? 6.879 -1.828 -8.732 1.00 87.62 130 ASN A C 1
ATOM 1006 O O . ASN A 1 130 ? 6.603 -2.954 -8.314 1.00 87.62 130 ASN A O 1
ATOM 1010 N N . LEU A 1 131 ? 7.700 -1.632 -9.764 1.00 86.38 131 LEU A N 1
ATOM 1011 C CA . LEU A 1 131 ? 8.345 -2.716 -10.496 1.00 86.38 131 LEU A CA 1
ATOM 1012 C C . LEU A 1 131 ? 9.208 -3.615 -9.603 1.00 86.38 131 LEU A C 1
ATOM 1014 O O . LEU A 1 131 ? 9.114 -4.832 -9.700 1.00 86.38 131 LEU A O 1
ATOM 1018 N N . LEU A 1 132 ? 10.045 -3.032 -8.745 1.00 86.06 132 LEU A N 1
ATOM 1019 C CA . LEU A 1 132 ? 10.995 -3.793 -7.931 1.00 86.06 132 LEU A CA 1
ATOM 1020 C C . LEU A 1 132 ? 10.283 -4.599 -6.842 1.00 86.06 132 LEU A C 1
ATOM 1022 O O . LEU A 1 132 ? 10.646 -5.741 -6.571 1.00 86.06 132 LEU A O 1
ATOM 1026 N N . GLU A 1 133 ? 9.228 -4.030 -6.264 1.00 90.50 133 GLU A N 1
ATOM 1027 C CA . GLU A 1 133 ? 8.332 -4.733 -5.350 1.00 90.50 133 GLU A CA 1
ATOM 1028 C C . GLU A 1 133 ? 7.633 -5.909 -6.046 1.00 90.50 133 GLU A C 1
ATOM 1030 O O . GLU A 1 133 ? 7.551 -6.992 -5.468 1.00 90.50 133 GLU A O 1
ATOM 1035 N N . ALA A 1 134 ? 7.187 -5.738 -7.297 1.00 91.62 134 ALA A N 1
ATOM 1036 C CA . ALA A 1 134 ? 6.611 -6.832 -8.074 1.00 91.62 134 ALA A CA 1
ATOM 1037 C C . ALA A 1 134 ? 7.624 -7.956 -8.325 1.00 91.62 134 ALA A C 1
ATOM 1039 O O . ALA A 1 134 ? 7.269 -9.127 -8.194 1.00 91.62 134 ALA A O 1
ATOM 1040 N N . GLU A 1 135 ? 8.884 -7.630 -8.629 1.00 91.00 135 GLU A N 1
ATOM 1041 C CA . GLU A 1 135 ? 9.933 -8.641 -8.817 1.00 91.00 135 GLU A CA 1
ATOM 1042 C C . GLU A 1 135 ? 10.206 -9.435 -7.535 1.00 91.00 135 GLU A C 1
ATOM 1044 O O . GLU A 1 135 ? 10.309 -10.661 -7.578 1.00 91.00 135 GLU A O 1
ATOM 1049 N N . VAL A 1 136 ? 10.276 -8.758 -6.387 1.00 90.44 136 VAL A N 1
ATOM 1050 C CA . VAL A 1 136 ? 10.539 -9.411 -5.097 1.00 90.44 136 VAL A CA 1
ATOM 1051 C C . VAL A 1 136 ? 9.354 -10.255 -4.628 1.00 90.44 136 VAL A C 1
ATOM 1053 O O . VAL A 1 136 ? 9.555 -11.392 -4.209 1.00 90.44 136 VAL A O 1
ATOM 1056 N N . LEU A 1 137 ? 8.124 -9.746 -4.744 1.00 92.88 137 LEU A N 1
ATOM 1057 C CA . LEU A 1 137 ? 6.927 -10.475 -4.316 1.00 92.88 137 LEU A CA 1
ATOM 1058 C C . LEU A 1 137 ? 6.598 -11.664 -5.228 1.00 92.88 137 LEU A C 1
ATOM 1060 O O . LEU A 1 137 ? 6.118 -12.683 -4.740 1.00 92.88 137 LEU A O 1
ATOM 1064 N N . SER A 1 138 ? 6.847 -11.550 -6.538 1.00 93.88 138 SER A N 1
ATOM 1065 C CA . SER A 1 138 ? 6.582 -12.634 -7.498 1.00 93.88 138 SER A CA 1
ATOM 1066 C C . SER A 1 138 ? 7.738 -13.628 -7.645 1.00 93.88 138 SER A C 1
ATOM 1068 O O . SER A 1 138 ? 7.523 -14.744 -8.119 1.00 93.88 138 SER A O 1
ATOM 1070 N N . GLY A 1 139 ? 8.967 -13.222 -7.307 1.00 88.88 139 GLY A N 1
ATOM 1071 C CA . GLY A 1 139 ? 10.190 -13.953 -7.643 1.00 88.88 139 GLY A CA 1
ATOM 1072 C C . GLY A 1 139 ? 10.542 -13.931 -9.139 1.00 88.88 139 GLY A C 1
ATOM 1073 O O . GLY A 1 139 ? 11.363 -14.737 -9.580 1.00 88.88 139 GLY A O 1
ATOM 1074 N N . MET A 1 140 ? 9.923 -13.049 -9.934 1.00 90.25 140 MET A N 1
ATOM 1075 C CA . MET A 1 140 ? 10.064 -12.983 -11.393 1.00 90.25 140 MET A CA 1
ATOM 1076 C C . MET A 1 140 ? 10.636 -11.634 -11.836 1.00 90.25 140 MET A C 1
ATOM 1078 O O . MET A 1 140 ? 10.152 -10.586 -11.429 1.00 90.25 140 MET A O 1
ATOM 1082 N N . GLU A 1 141 ? 11.630 -11.635 -12.726 1.00 86.81 141 GLU A N 1
ATOM 1083 C CA . GLU A 1 141 ? 12.125 -10.388 -13.326 1.00 86.81 141 GLU A CA 1
ATOM 1084 C C . GLU A 1 141 ? 11.105 -9.825 -14.327 1.00 86.81 141 GLU A C 1
ATOM 1086 O O . GLU A 1 141 ? 10.640 -10.527 -15.223 1.00 86.81 141 GLU A O 1
ATOM 1091 N N . CYS A 1 142 ? 10.808 -8.533 -14.220 1.00 84.00 142 CYS A N 1
ATOM 1092 C CA . CYS A 1 142 ? 9.839 -7.827 -15.049 1.00 84.00 142 CYS A CA 1
ATOM 1093 C C . CYS A 1 142 ? 10.569 -7.013 -16.132 1.00 84.00 142 CYS A C 1
ATOM 1095 O O . CYS A 1 142 ? 10.850 -5.825 -15.961 1.00 84.00 142 CYS A O 1
ATOM 1097 N N . LYS A 1 143 ? 10.958 -7.657 -17.241 1.00 83.50 143 LYS A N 1
ATOM 1098 C CA . LYS A 1 143 ? 11.742 -7.028 -18.332 1.00 83.50 143 LYS A CA 1
ATOM 1099 C C . LYS A 1 143 ? 10.915 -6.606 -19.541 1.00 83.50 143 LYS A C 1
ATOM 1101 O O . LYS A 1 143 ? 11.395 -5.839 -20.371 1.00 83.50 143 LYS A O 1
ATOM 1106 N N . SER A 1 144 ? 9.692 -7.102 -19.641 1.00 85.19 144 SER A N 1
ATOM 1107 C CA . SER A 1 144 ? 8.728 -6.772 -20.684 1.00 85.19 144 SER A CA 1
ATOM 1108 C C . SER A 1 144 ? 7.333 -6.619 -20.080 1.00 85.19 144 SER A C 1
ATOM 1110 O O . SER A 1 144 ? 7.091 -7.040 -18.947 1.00 85.19 144 SER A O 1
ATOM 1112 N N . MET A 1 145 ? 6.392 -6.047 -20.835 1.00 85.31 145 MET A N 1
ATOM 1113 C CA . MET A 1 145 ? 4.988 -5.960 -20.409 1.00 85.31 145 MET A CA 1
ATOM 1114 C C . MET A 1 145 ? 4.400 -7.339 -20.083 1.00 85.31 145 MET A C 1
ATOM 1116 O O . MET A 1 145 ? 3.650 -7.478 -19.120 1.00 85.31 145 MET A O 1
ATOM 1120 N N . ASN A 1 146 ? 4.767 -8.365 -20.859 1.00 88.06 146 ASN A N 1
ATOM 1121 C CA . ASN A 1 146 ? 4.322 -9.734 -20.619 1.00 88.06 146 ASN A CA 1
ATOM 1122 C C . ASN A 1 146 ? 4.901 -10.294 -19.312 1.00 88.06 146 ASN A C 1
ATOM 1124 O O . ASN A 1 146 ? 4.174 -10.913 -18.543 1.00 88.06 146 ASN A O 1
ATOM 1128 N N . ASP A 1 147 ? 6.177 -10.028 -19.021 1.00 90.12 147 ASP A N 1
ATOM 1129 C CA . ASP A 1 147 ? 6.784 -10.438 -17.749 1.00 90.12 147 ASP A CA 1
ATOM 1130 C C . ASP A 1 147 ? 6.109 -9.750 -16.561 1.00 90.12 147 ASP A C 1
ATOM 1132 O O . ASP A 1 147 ? 5.789 -10.408 -15.575 1.00 90.12 147 ASP A O 1
ATOM 1136 N N . CYS A 1 148 ? 5.817 -8.450 -16.687 1.00 89.81 148 CYS A N 1
ATOM 1137 C CA . CYS A 1 148 ? 5.074 -7.696 -15.676 1.00 89.81 148 CYS A CA 1
ATOM 1138 C C . CYS A 1 148 ? 3.695 -8.308 -15.426 1.00 89.81 148 CYS A C 1
ATOM 1140 O O . CYS A 1 148 ? 3.300 -8.489 -14.277 1.00 89.81 148 CYS A O 1
ATOM 1142 N N . LEU A 1 149 ? 2.974 -8.659 -16.498 1.00 91.81 149 LEU A N 1
ATOM 1143 C CA . LEU A 1 149 ? 1.669 -9.306 -16.404 1.00 91.81 149 LEU A CA 1
ATOM 1144 C C . LEU A 1 149 ? 1.760 -10.664 -15.693 1.00 91.81 149 LEU A C 1
ATOM 1146 O O . LEU A 1 149 ? 0.936 -10.961 -14.830 1.00 91.81 149 LEU A O 1
ATOM 1150 N N . MET A 1 150 ? 2.771 -11.475 -16.017 1.00 94.00 150 MET A N 1
ATOM 1151 C CA . MET A 1 150 ? 3.002 -12.753 -15.338 1.00 94.00 150 MET A CA 1
ATOM 1152 C C . MET A 1 150 ? 3.345 -12.563 -13.855 1.00 94.00 150 MET A C 1
ATOM 1154 O O . MET A 1 150 ? 2.827 -13.303 -13.020 1.00 94.00 150 MET A O 1
ATOM 1158 N N . ALA A 1 151 ? 4.155 -11.559 -13.515 1.00 93.88 151 ALA A N 1
ATOM 1159 C CA . ALA A 1 151 ? 4.525 -11.257 -12.137 1.00 93.88 151 ALA A CA 1
ATOM 1160 C C . ALA A 1 151 ? 3.317 -10.827 -11.293 1.00 93.88 151 ALA A C 1
ATOM 1162 O O . ALA A 1 151 ? 3.077 -11.404 -10.233 1.00 93.88 151 ALA A O 1
ATOM 1163 N N . VAL A 1 152 ? 2.504 -9.873 -11.769 1.00 94.88 152 VAL A N 1
ATOM 1164 C CA . VAL A 1 152 ? 1.300 -9.444 -11.031 1.00 94.88 152 VAL A CA 1
ATOM 1165 C C . VAL A 1 152 ? 0.254 -10.553 -10.945 1.00 94.88 152 VAL A C 1
ATOM 1167 O O . VAL A 1 152 ? -0.417 -10.669 -9.923 1.00 94.88 152 VAL A O 1
ATOM 1170 N N . LYS A 1 153 ? 0.153 -11.410 -11.971 1.00 95.94 153 LYS A N 1
ATOM 1171 C CA . LYS A 1 153 ? -0.697 -12.602 -11.926 1.00 95.94 153 LYS A CA 1
ATOM 1172 C C . LYS A 1 153 ? -0.213 -13.591 -10.864 1.00 95.94 153 LYS A C 1
ATOM 1174 O O . LYS A 1 153 ? -1.036 -14.109 -10.123 1.00 95.94 153 LYS A O 1
ATOM 1179 N N . SER A 1 154 ? 1.096 -13.832 -10.766 1.00 96.50 154 SER A N 1
ATOM 1180 C CA . SER A 1 154 ? 1.686 -14.698 -9.733 1.00 96.50 154 SER A CA 1
ATOM 1181 C C . SER A 1 154 ? 1.340 -14.200 -8.325 1.00 96.50 154 SER A C 1
ATOM 1183 O O . SER A 1 154 ? 0.871 -14.968 -7.488 1.00 96.50 154 SER A O 1
ATOM 1185 N N . ILE A 1 155 ? 1.469 -12.888 -8.095 1.00 96.38 155 ILE A N 1
ATOM 1186 C CA . ILE A 1 155 ? 1.100 -12.246 -6.826 1.00 96.38 155 ILE A CA 1
ATOM 1187 C C . ILE A 1 155 ? -0.405 -12.397 -6.556 1.00 96.38 155 ILE A C 1
ATOM 1189 O O . ILE A 1 155 ? -0.791 -12.799 -5.459 1.00 96.38 155 ILE A O 1
ATOM 1193 N N . PHE A 1 156 ? -1.255 -12.129 -7.553 1.00 95.75 156 PHE A N 1
ATOM 1194 C CA . PHE A 1 156 ? -2.703 -12.318 -7.436 1.00 95.75 156 PHE A CA 1
ATOM 1195 C C . PHE A 1 156 ? -3.056 -13.767 -7.075 1.00 95.75 156 PHE A C 1
ATOM 1197 O O . PHE A 1 156 ? -3.819 -13.989 -6.142 1.00 95.75 156 PHE A O 1
ATOM 1204 N N . ASP A 1 157 ? -2.492 -14.755 -7.772 1.00 94.75 157 ASP A N 1
ATOM 1205 C CA . ASP A 1 157 ? -2.787 -16.174 -7.538 1.00 94.75 157 ASP A CA 1
ATOM 1206 C C . ASP A 1 157 ? -2.322 -16.631 -6.145 1.00 94.75 157 ASP A C 1
ATOM 1208 O O . ASP A 1 157 ? -2.975 -17.460 -5.510 1.00 94.75 157 ASP A O 1
ATOM 1212 N N . GLN A 1 158 ? -1.198 -16.093 -5.661 1.00 94.50 158 GLN A N 1
ATOM 1213 C CA . GLN A 1 158 ? -0.621 -16.462 -4.370 1.00 94.50 158 GLN A CA 1
ATOM 1214 C C . GLN A 1 158 ? -1.350 -15.826 -3.181 1.00 94.50 158 GLN A C 1
ATOM 1216 O O . GLN A 1 158 ? -1.530 -16.484 -2.156 1.00 94.50 158 GLN A O 1
ATOM 1221 N N . TYR A 1 159 ? -1.742 -14.556 -3.297 1.00 94.06 159 TYR A N 1
ATOM 1222 C CA . TYR A 1 159 ? -2.276 -13.768 -2.179 1.00 94.06 159 TYR A CA 1
ATOM 1223 C C . TYR A 1 159 ? -3.763 -13.439 -2.305 1.00 94.06 159 TYR A C 1
ATOM 1225 O O . TYR A 1 159 ? -4.347 -12.905 -1.367 1.00 94.06 159 TYR A O 1
ATOM 1233 N N . ASN A 1 160 ? -4.385 -13.763 -3.442 1.00 92.88 160 ASN A N 1
ATOM 1234 C CA . ASN A 1 160 ? -5.777 -13.446 -3.758 1.00 92.88 160 ASN A CA 1
ATOM 1235 C C . ASN A 1 160 ? -6.101 -11.945 -3.602 1.00 92.88 160 ASN A C 1
ATOM 1237 O O . ASN A 1 160 ? -7.178 -11.567 -3.136 1.00 92.88 160 ASN A O 1
ATOM 1241 N N . CYS A 1 161 ? -5.157 -11.083 -3.994 1.00 93.19 161 CYS A N 1
ATOM 1242 C CA . CYS A 1 161 ? -5.272 -9.630 -3.905 1.00 93.19 161 CYS A CA 1
ATOM 1243 C C . CYS A 1 161 ? -5.155 -8.977 -5.287 1.00 93.19 161 CYS A C 1
ATOM 1245 O O . CYS A 1 161 ? -4.376 -9.405 -6.136 1.00 93.19 161 CYS A O 1
ATOM 1247 N N . LEU A 1 162 ? -5.945 -7.930 -5.528 1.00 96.25 162 LEU A N 1
ATOM 1248 C CA . LEU A 1 162 ? -5.868 -7.128 -6.749 1.00 96.25 162 LEU A CA 1
ATOM 1249 C C . LEU A 1 162 ? -4.542 -6.357 -6.761 1.00 96.25 162 LEU A C 1
ATOM 1251 O O . LEU A 1 162 ? -4.130 -5.824 -5.733 1.00 96.25 162 LEU A O 1
ATOM 1255 N N . VAL A 1 163 ? -3.888 -6.253 -7.915 1.00 95.88 163 VAL A N 1
ATOM 1256 C CA . VAL A 1 163 ? -2.540 -5.672 -8.004 1.00 95.88 163 VAL A CA 1
ATOM 1257 C C . VAL A 1 163 ? -2.541 -4.485 -8.953 1.00 95.88 163 VAL A C 1
ATOM 1259 O O . VAL A 1 163 ? -2.868 -4.623 -10.129 1.00 95.88 163 VAL A O 1
ATOM 1262 N N . TYR A 1 164 ? -2.141 -3.321 -8.455 1.00 94.31 164 TYR A N 1
ATOM 1263 C CA . TYR A 1 164 ? -1.789 -2.162 -9.262 1.00 94.31 164 TYR A CA 1
ATOM 1264 C C . TYR A 1 164 ? -0.270 -2.010 -9.308 1.00 94.31 164 TYR A C 1
ATOM 1266 O O . TYR A 1 164 ? 0.365 -1.728 -8.295 1.00 94.31 164 TYR A O 1
ATOM 1274 N N . LEU A 1 165 ? 0.305 -2.192 -10.490 1.00 91.12 165 LEU A N 1
ATOM 1275 C CA . LEU A 1 165 ? 1.722 -2.029 -10.766 1.00 91.12 165 LEU A CA 1
ATOM 1276 C C . LEU A 1 165 ? 1.980 -0.659 -11.403 1.00 91.12 165 LEU A C 1
ATOM 1278 O O . LEU A 1 165 ? 1.476 -0.359 -12.487 1.00 91.12 165 LEU A O 1
ATOM 1282 N N . ARG A 1 166 ? 2.820 0.138 -10.742 1.00 85.50 166 ARG A N 1
ATOM 1283 C CA . ARG A 1 166 ? 3.361 1.406 -11.247 1.00 85.50 166 ARG A CA 1
ATOM 1284 C C . ARG A 1 166 ? 4.519 1.114 -12.204 1.00 85.50 166 ARG A C 1
ATOM 1286 O O . ARG A 1 166 ? 5.568 0.642 -11.760 1.00 85.50 166 ARG A O 1
ATOM 1293 N N . GLY A 1 167 ? 4.341 1.344 -13.504 1.00 64.31 167 GLY A N 1
ATOM 1294 C CA . GLY A 1 167 ? 5.204 0.753 -14.540 1.00 64.31 167 GLY A CA 1
ATOM 1295 C C . GLY A 1 167 ? 6.201 1.700 -15.211 1.00 64.31 167 GLY A C 1
ATOM 1296 O O . GLY A 1 167 ? 6.590 1.470 -16.352 1.00 64.31 167 GLY A O 1
ATOM 1297 N N . GLY A 1 168 ? 6.702 2.710 -14.490 1.00 59.22 168 GLY A N 1
ATOM 1298 C CA . GLY A 1 168 ? 7.619 3.755 -14.989 1.00 59.22 168 GLY A CA 1
ATOM 1299 C C . GLY A 1 168 ? 8.989 3.324 -15.556 1.00 59.22 168 GLY A C 1
ATOM 1300 O O . GLY A 1 168 ? 9.863 4.170 -15.698 1.00 59.22 168 GLY A O 1
ATOM 1301 N N . HIS A 1 169 ? 9.210 2.047 -15.873 1.00 57.72 169 HIS A N 1
ATOM 1302 C CA . HIS A 1 169 ? 10.539 1.477 -16.104 1.00 57.72 169 HIS A CA 1
ATOM 1303 C C . HIS A 1 169 ? 10.640 0.457 -17.264 1.00 57.72 169 HIS A C 1
ATOM 1305 O O . HIS A 1 169 ? 11.731 0.274 -17.800 1.00 57.72 169 HIS A O 1
ATOM 1311 N N . VAL A 1 170 ? 9.551 -0.203 -17.684 1.00 57.44 170 VAL A N 1
ATOM 1312 C CA . VAL A 1 170 ? 9.613 -1.337 -18.644 1.00 57.44 170 VAL A CA 1
ATOM 1313 C C . VAL A 1 170 ? 9.223 -0.946 -20.072 1.00 57.44 170 VAL A C 1
ATOM 1315 O O . VAL A 1 170 ? 9.847 -1.388 -21.034 1.00 57.44 170 VAL A O 1
ATOM 1318 N N . THR A 1 171 ? 8.236 -0.076 -20.217 1.00 49.19 171 THR A N 1
ATOM 1319 C CA . THR A 1 171 ? 7.817 0.574 -21.465 1.00 49.19 171 THR A CA 1
ATOM 1320 C C . THR A 1 171 ? 7.398 1.992 -21.090 1.00 49.19 171 THR A C 1
ATOM 1322 O O . THR A 1 171 ? 7.119 2.234 -19.921 1.00 49.19 171 THR A O 1
ATOM 1325 N N . GLU A 1 172 ? 7.451 2.953 -22.013 1.00 54.41 172 GLU A N 1
ATOM 1326 C CA . GLU A 1 172 ? 7.219 4.380 -21.729 1.00 54.41 172 GLU A CA 1
ATOM 1327 C C . GLU A 1 172 ? 5.955 4.621 -20.859 1.00 54.41 172 GLU A C 1
ATOM 1329 O O . GLU A 1 172 ? 4.850 4.682 -21.381 1.00 54.41 172 GLU A O 1
ATOM 1334 N N . GLU A 1 173 ? 6.150 4.740 -19.535 1.00 60.75 173 GLU A N 1
ATOM 1335 C CA . GLU A 1 173 ? 5.229 5.191 -18.471 1.00 60.75 173 GLU A CA 1
ATOM 1336 C C . GLU A 1 173 ? 3.830 4.514 -18.353 1.00 60.75 173 GLU A C 1
ATOM 1338 O O . GLU A 1 173 ? 2.857 5.167 -17.964 1.00 60.75 173 GLU A O 1
ATOM 1343 N N . GLU A 1 174 ? 3.675 3.224 -18.660 1.00 75.19 174 GLU A N 1
ATOM 1344 C CA . GLU A 1 174 ? 2.379 2.529 -18.502 1.00 75.19 174 GLU A CA 1
ATOM 1345 C C . GLU A 1 174 ? 2.197 1.930 -17.099 1.00 75.19 174 GLU A C 1
ATOM 1347 O O . GLU A 1 174 ? 3.076 1.228 -16.618 1.00 75.19 174 GLU A O 1
ATOM 1352 N N . ASP A 1 175 ? 1.035 2.127 -16.464 1.00 85.62 175 ASP A N 1
ATOM 1353 C CA . ASP A 1 175 ? 0.671 1.387 -15.242 1.00 85.62 175 ASP A CA 1
ATOM 1354 C C . ASP A 1 175 ? -0.309 0.254 -15.567 1.00 85.62 175 ASP A C 1
ATOM 1356 O O . ASP A 1 175 ? -1.081 0.330 -16.528 1.00 85.62 175 ASP A O 1
ATOM 1360 N N . LEU A 1 176 ? -0.329 -0.775 -14.724 1.00 88.81 176 LEU A N 1
ATOM 1361 C CA . LEU A 1 176 ? -1.112 -1.992 -14.915 1.00 88.81 176 LEU A CA 1
ATOM 1362 C C . LEU A 1 176 ? -1.989 -2.267 -13.693 1.00 88.81 176 LEU A C 1
ATOM 1364 O O . LEU A 1 176 ? -1.487 -2.356 -12.581 1.00 88.81 176 LEU A O 1
ATOM 1368 N N . LEU A 1 177 ? -3.288 -2.470 -13.897 1.00 93.06 177 LEU A N 1
ATOM 1369 C CA . LEU A 1 177 ? -4.182 -3.060 -12.902 1.00 93.06 177 LEU A CA 1
ATOM 1370 C C . LEU A 1 177 ? -4.528 -4.492 -13.304 1.00 93.06 177 LEU A C 1
ATOM 1372 O O . LEU A 1 177 ? -5.103 -4.720 -14.369 1.00 93.06 177 LEU A O 1
ATOM 1376 N N . PHE A 1 178 ? -4.236 -5.432 -12.416 1.00 94.25 178 PHE A N 1
ATOM 1377 C CA . PHE A 1 178 ? -4.659 -6.820 -12.494 1.00 94.25 178 PHE A CA 1
ATOM 1378 C C . PHE A 1 178 ? -5.741 -7.076 -11.443 1.00 94.25 178 PHE A C 1
ATOM 1380 O O . PHE A 1 178 ? -5.490 -7.008 -10.239 1.00 94.25 178 PHE A O 1
ATOM 1387 N N . ALA A 1 179 ? -6.958 -7.355 -11.901 1.00 91.44 179 ALA A N 1
ATOM 1388 C CA . ALA A 1 179 ? -8.133 -7.554 -11.062 1.00 91.44 179 ALA A CA 1
ATOM 1389 C C . ALA A 1 179 ? -8.766 -8.930 -11.321 1.00 91.44 179 ALA A C 1
ATOM 1391 O O . ALA A 1 179 ? -9.933 -9.044 -11.703 1.00 91.44 179 ALA A O 1
ATOM 1392 N N . GLY A 1 180 ? -7.961 -9.980 -11.146 1.00 87.06 180 GLY A N 1
ATOM 1393 C CA . GLY A 1 180 ? -8.342 -11.367 -11.386 1.00 87.06 180 GLY A CA 1
ATOM 1394 C C . GLY A 1 180 ? -8.571 -11.641 -12.864 1.00 87.06 180 GLY A C 1
ATOM 1395 O O . GLY A 1 180 ? -7.636 -11.869 -13.623 1.00 87.06 180 GLY A O 1
ATOM 1396 N N . SER A 1 181 ? -9.831 -11.621 -13.277 1.00 83.19 181 SER A N 1
ATOM 1397 C CA . SER A 1 181 ? -10.222 -11.922 -14.652 1.00 83.19 181 SER A CA 1
ATOM 1398 C C . SER A 1 181 ? -10.153 -10.706 -15.593 1.00 83.19 181 SER A C 1
ATOM 1400 O O . SER A 1 181 ? -10.322 -10.847 -16.804 1.00 83.19 181 SER A O 1
ATOM 1402 N N . MET A 1 182 ? -9.881 -9.520 -15.037 1.00 88.75 182 MET A N 1
ATOM 1403 C CA . MET A 1 182 ? -9.724 -8.266 -15.770 1.00 88.75 182 MET A CA 1
ATOM 1404 C C . MET A 1 182 ? -8.292 -7.747 -15.683 1.00 88.75 182 MET A C 1
ATOM 1406 O O . MET A 1 182 ? -7.683 -7.727 -14.612 1.00 88.75 182 MET A O 1
ATOM 1410 N N . VAL A 1 183 ? -7.792 -7.242 -16.807 1.00 90.75 183 VAL A N 1
ATOM 1411 C CA . VAL A 1 183 ? -6.484 -6.594 -16.916 1.00 90.75 183 VAL A CA 1
ATOM 1412 C C . VAL A 1 183 ? -6.682 -5.237 -17.575 1.00 90.75 183 VAL A C 1
ATOM 1414 O O . VAL A 1 183 ? -7.266 -5.161 -18.655 1.00 90.75 183 VAL A O 1
ATOM 1417 N N . LYS A 1 184 ? -6.207 -4.162 -16.941 1.00 90.44 184 LYS A N 1
ATOM 1418 C CA . LYS A 1 184 ? -6.297 -2.803 -17.484 1.00 90.44 184 LYS A CA 1
ATOM 1419 C C . LYS A 1 184 ? -4.934 -2.136 -17.506 1.00 90.44 184 LYS A C 1
ATOM 1421 O O . LYS A 1 184 ? -4.346 -1.876 -16.461 1.00 90.44 184 LYS A O 1
ATOM 1426 N N . TRP A 1 185 ? -4.488 -1.792 -18.706 1.00 88.94 185 TRP A N 1
ATOM 1427 C CA . TRP A 1 185 ? -3.352 -0.905 -18.911 1.00 88.94 185 TRP A CA 1
ATOM 1428 C C . TRP A 1 185 ? -3.819 0.544 -18.898 1.00 88.94 185 TRP A C 1
ATOM 1430 O O . TRP A 1 185 ? -4.843 0.900 -19.496 1.00 88.94 185 TRP A O 1
ATOM 1440 N N . PHE A 1 186 ? -3.054 1.390 -18.225 1.00 83.75 186 PHE A N 1
ATOM 1441 C CA . PHE A 1 186 ? -3.289 2.817 -18.182 1.00 83.75 186 PHE A CA 1
ATOM 1442 C C . PHE A 1 186 ? -2.150 3.553 -18.861 1.00 83.75 186 PHE A C 1
ATOM 1444 O O . PHE A 1 186 ? -0.983 3.395 -18.512 1.00 83.75 186 PHE A O 1
ATOM 1451 N N . LYS A 1 187 ? -2.525 4.423 -19.797 1.00 80.94 187 LYS A N 1
ATOM 1452 C CA . LYS A 1 187 ? -1.575 5.270 -20.509 1.00 80.94 187 LYS A CA 1
ATOM 1453 C C . LYS A 1 187 ? -0.848 6.218 -19.554 1.00 80.94 187 LYS A C 1
ATOM 1455 O O . LYS A 1 187 ? -1.487 6.701 -18.611 1.00 80.94 187 LYS A O 1
ATOM 1460 N N . PRO A 1 188 ? 0.405 6.576 -19.869 1.00 71.94 188 PRO A N 1
ATOM 1461 C CA . PRO A 1 188 ? 1.130 7.636 -19.186 1.00 71.94 188 PRO A CA 1
ATOM 1462 C C . PRO A 1 188 ? 0.267 8.876 -19.002 1.00 71.94 188 PRO A C 1
ATOM 1464 O O . PRO A 1 188 ? -0.341 9.371 -19.958 1.00 71.94 188 PRO A O 1
ATOM 1467 N N . GLN A 1 189 ? 0.215 9.393 -17.781 1.00 68.69 189 GLN A N 1
ATOM 1468 C CA . GLN A 1 189 ? -0.416 10.676 -17.513 1.00 68.69 189 GLN A CA 1
ATOM 1469 C C . GLN A 1 189 ? 0.685 11.678 -17.196 1.00 68.69 189 GLN A C 1
ATOM 1471 O O . GLN A 1 189 ? 1.472 11.468 -16.276 1.00 68.69 189 GLN A O 1
ATOM 1476 N N . LYS A 1 190 ? 0.757 12.773 -17.963 1.00 59.88 190 LYS A N 1
ATOM 1477 C CA . LYS A 1 190 ? 1.712 13.853 -17.696 1.00 59.88 190 LYS A CA 1
ATOM 1478 C C . LYS A 1 190 ? 1.322 14.539 -16.398 1.00 59.88 190 LYS A C 1
ATOM 1480 O O . LYS A 1 190 ? 0.469 15.423 -16.386 1.00 59.88 190 LYS A O 1
ATOM 1485 N N . LEU A 1 191 ? 1.956 14.135 -15.309 1.00 54.22 191 LEU A N 1
ATOM 1486 C CA . LEU A 1 191 ? 1.791 14.800 -14.029 1.00 54.22 191 LEU A CA 1
ATOM 1487 C C . LEU A 1 191 ? 2.578 16.121 -14.087 1.00 54.22 191 LEU A C 1
ATOM 1489 O O . LEU A 1 191 ? 3.753 16.110 -14.462 1.00 54.22 191 LEU A O 1
ATOM 1493 N N . PRO A 1 192 ? 1.959 17.279 -13.799 1.00 45.19 192 PRO A N 1
ATOM 1494 C CA . PRO A 1 192 ? 2.632 18.567 -13.929 1.00 45.19 192 PRO A CA 1
ATOM 1495 C C . PRO A 1 192 ? 3.900 18.628 -13.060 1.00 45.19 192 PRO A C 1
ATOM 1497 O O . PRO A 1 192 ? 3.891 18.233 -11.897 1.00 45.19 192 PRO A O 1
ATOM 1500 N N . PHE A 1 193 ? 4.984 19.183 -13.620 1.00 34.66 193 PHE A N 1
ATOM 1501 C CA . PHE A 1 193 ? 6.324 19.299 -13.009 1.00 34.66 193 PHE A CA 1
ATOM 1502 C C . PHE A 1 193 ? 6.364 20.027 -11.644 1.00 34.66 193 PHE A C 1
ATOM 1504 O O . PHE A 1 193 ? 7.397 20.029 -10.981 1.00 34.66 193 PHE A O 1
ATOM 1511 N N . SER A 1 194 ? 5.266 20.659 -11.215 1.00 33.72 194 SER A N 1
ATOM 1512 C CA . SER A 1 194 ? 5.130 21.373 -9.938 1.00 33.72 194 SER A CA 1
ATOM 1513 C C . SER A 1 194 ? 4.410 20.580 -8.839 1.00 33.72 194 SER A C 1
ATOM 1515 O O . SER A 1 194 ? 4.117 21.148 -7.787 1.00 33.72 194 SER A O 1
ATOM 1517 N N . TYR A 1 195 ? 4.075 19.305 -9.059 1.00 35.28 195 TYR A N 1
ATOM 1518 C CA . TYR A 1 195 ? 3.361 18.502 -8.064 1.00 35.28 195 TYR A CA 1
ATOM 1519 C C . TYR A 1 195 ? 4.330 17.878 -7.045 1.00 35.28 195 TYR A C 1
ATOM 1521 O O . TYR A 1 195 ? 5.010 16.890 -7.318 1.00 35.28 195 TYR A O 1
ATOM 1529 N N . SER A 1 196 ? 4.382 18.539 -5.887 1.00 35.66 196 SER A N 1
ATOM 1530 C CA . SER A 1 196 ? 5.119 18.252 -4.646 1.00 35.66 196 SER A CA 1
ATOM 1531 C C . SER A 1 196 ? 4.811 16.855 -4.038 1.00 35.66 196 SER A C 1
ATOM 1533 O O . SER A 1 196 ? 3.891 16.191 -4.517 1.00 35.66 196 SER A O 1
ATOM 1535 N N . PRO A 1 197 ? 5.517 16.430 -2.963 1.00 34.59 197 PRO A N 1
ATOM 1536 C CA . PRO A 1 197 ? 5.477 15.119 -2.285 1.00 34.59 197 PRO A CA 1
ATOM 1537 C C . PRO A 1 197 ? 4.106 14.546 -1.878 1.00 34.59 197 PRO A C 1
ATOM 1539 O O . PRO A 1 197 ? 4.040 13.429 -1.391 1.00 34.59 197 PRO A O 1
ATOM 1542 N N . ASP A 1 198 ? 2.994 15.240 -2.095 1.00 41.44 198 ASP A N 1
ATOM 1543 C CA . ASP A 1 198 ? 1.666 14.953 -1.535 1.00 41.44 198 ASP A CA 1
ATOM 1544 C C . ASP A 1 198 ? 0.928 13.759 -2.201 1.00 41.44 198 ASP A C 1
ATOM 1546 O O . ASP A 1 198 ? -0.302 13.736 -2.313 1.00 41.44 198 ASP A O 1
ATOM 1550 N N . ARG A 1 199 ? 1.658 12.750 -2.688 1.00 54.97 199 ARG A N 1
ATOM 1551 C CA . ARG A 1 199 ? 1.095 11.601 -3.407 1.00 54.97 199 ARG A CA 1
ATOM 1552 C C . ARG A 1 199 ? 0.726 10.481 -2.450 1.00 54.97 199 ARG A C 1
ATOM 1554 O O . ARG A 1 199 ? 1.544 9.636 -2.122 1.00 54.97 199 ARG A O 1
ATOM 1561 N N . SER A 1 200 ? -0.542 10.445 -2.070 1.00 72.06 200 SER A N 1
ATOM 1562 C CA . SER A 1 200 ? -1.147 9.279 -1.428 1.00 72.06 200 SER A CA 1
ATOM 1563 C C . SER A 1 200 ? -2.099 8.588 -2.406 1.00 72.06 200 SER A C 1
ATOM 1565 O O . SER A 1 200 ? -3.298 8.527 -2.155 1.00 72.06 200 SER A O 1
ATOM 1567 N N . PHE A 1 201 ? -1.579 8.097 -3.543 1.00 84.94 201 PHE A N 1
ATOM 1568 C CA . PHE A 1 201 ? -2.374 7.397 -4.570 1.00 84.94 201 PHE A CA 1
ATOM 1569 C C . PHE A 1 201 ? -3.305 6.351 -3.951 1.00 84.94 201 PHE A C 1
ATOM 1571 O O . PHE A 1 201 ? -4.512 6.376 -4.193 1.00 84.94 201 PHE A O 1
ATOM 1578 N N . LEU A 1 202 ? -2.754 5.525 -3.059 1.00 88.44 202 LEU A N 1
ATOM 1579 C CA . LEU A 1 202 ? -3.506 4.559 -2.272 1.00 88.44 202 LEU A CA 1
ATOM 1580 C C . LEU A 1 202 ? -4.668 5.202 -1.491 1.00 88.44 202 LEU A C 1
ATOM 1582 O O . LEU A 1 202 ? -5.781 4.694 -1.531 1.00 88.44 202 LEU A O 1
ATOM 1586 N N . ALA A 1 203 ? -4.454 6.344 -0.830 1.00 88.94 203 ALA A N 1
ATOM 1587 C CA . ALA A 1 203 ? -5.501 7.046 -0.082 1.00 88.94 203 ALA A CA 1
ATOM 1588 C C . ALA A 1 203 ? -6.652 7.510 -0.985 1.00 88.94 203 ALA A C 1
ATOM 1590 O O . ALA A 1 203 ? -7.813 7.362 -0.610 1.00 88.94 203 ALA A O 1
ATOM 1591 N N . ALA A 1 204 ? -6.352 8.024 -2.183 1.00 91.25 204 ALA A N 1
ATOM 1592 C CA . ALA A 1 204 ? -7.389 8.391 -3.145 1.00 91.25 204 ALA A CA 1
ATOM 1593 C C . ALA A 1 204 ? -8.155 7.158 -3.644 1.00 91.25 204 ALA A C 1
ATOM 1595 O O . ALA A 1 204 ? -9.378 7.197 -3.713 1.00 91.25 204 ALA A O 1
ATOM 1596 N N . VAL A 1 205 ? -7.468 6.046 -3.930 1.00 92.56 205 VAL A N 1
ATOM 1597 C CA . VAL A 1 205 ? -8.134 4.785 -4.297 1.00 92.56 205 VAL A CA 1
ATOM 1598 C C . VAL A 1 205 ? -9.045 4.305 -3.165 1.00 92.56 205 VAL A C 1
ATOM 1600 O O . VAL A 1 205 ? -10.204 3.996 -3.424 1.00 92.56 205 VAL A O 1
ATOM 1603 N N . ALA A 1 206 ? -8.577 4.308 -1.913 1.00 92.94 206 ALA A N 1
ATOM 1604 C CA . ALA A 1 206 ? -9.408 3.944 -0.766 1.00 92.94 206 ALA A CA 1
ATOM 1605 C C . ALA A 1 206 ? -10.635 4.852 -0.634 1.00 92.94 206 ALA A C 1
ATOM 1607 O O . ALA A 1 206 ? -11.732 4.333 -0.440 1.00 92.94 206 ALA A O 1
ATOM 1608 N N . CYS A 1 207 ? -10.477 6.175 -0.789 1.00 93.00 207 CYS A N 1
ATOM 1609 C CA . CYS A 1 207 ? -11.605 7.105 -0.843 1.00 93.00 207 CYS A CA 1
ATOM 1610 C C . CYS A 1 207 ? -12.619 6.676 -1.898 1.00 93.00 207 CYS A C 1
ATOM 1612 O O . CYS A 1 207 ? -13.788 6.499 -1.583 1.00 93.00 207 CYS A O 1
ATOM 1614 N N . GLU A 1 208 ? -12.169 6.472 -3.131 1.00 93.88 208 GLU A N 1
ATOM 1615 C CA . GLU A 1 208 ? -13.045 6.125 -4.247 1.00 93.88 208 GLU A CA 1
ATOM 1616 C C . GLU A 1 208 ? -13.782 4.794 -4.051 1.00 93.88 208 GLU A C 1
ATOM 1618 O O . GLU A 1 208 ? -14.928 4.634 -4.470 1.00 93.88 208 GLU A O 1
ATOM 1623 N N . LEU A 1 209 ? -13.151 3.841 -3.371 1.00 92.75 209 LEU A N 1
ATOM 1624 C CA . LEU A 1 209 ? -13.784 2.574 -3.026 1.00 92.75 209 LEU A CA 1
ATOM 1625 C C . LEU A 1 209 ? -14.847 2.758 -1.931 1.00 92.75 209 LEU A C 1
ATOM 1627 O O . LEU A 1 209 ? -15.971 2.282 -2.092 1.00 92.75 209 LEU A O 1
ATOM 1631 N N . VAL A 1 210 ? -14.555 3.508 -0.856 1.00 91.25 210 VAL A N 1
ATOM 1632 C CA . VAL A 1 210 ? -15.555 3.784 0.203 1.00 91.25 210 VAL A CA 1
ATOM 1633 C C . VAL A 1 210 ? -16.677 4.716 -0.248 1.00 91.25 210 VAL A C 1
ATOM 1635 O O . VAL A 1 210 ? -17.710 4.794 0.421 1.00 91.25 210 VAL A O 1
ATOM 1638 N N . THR A 1 211 ? -16.488 5.431 -1.357 1.00 87.69 211 THR A N 1
ATOM 1639 C CA . THR A 1 211 ? -17.513 6.271 -1.990 1.00 87.69 211 THR A CA 1
ATOM 1640 C C . THR A 1 211 ? -18.346 5.532 -3.034 1.00 87.69 211 THR A C 1
ATOM 1642 O O . THR A 1 2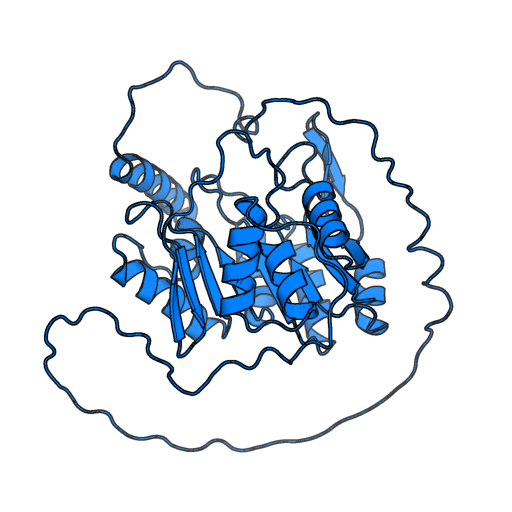11 ? -19.339 6.062 -3.534 1.00 87.69 211 THR A O 1
ATOM 1645 N N . GLY A 1 212 ? -17.944 4.305 -3.347 1.00 87.44 212 GLY A N 1
ATOM 1646 C CA . GLY A 1 212 ? -18.738 3.334 -4.062 1.00 87.44 212 GLY A CA 1
ATOM 1647 C C . GLY A 1 212 ? -18.345 3.026 -5.496 1.00 87.44 212 GLY A C 1
ATOM 1648 O O . GLY A 1 212 ? -19.106 2.372 -6.211 1.00 87.44 212 GLY A O 1
ATOM 1649 N N . LYS A 1 213 ? -17.158 3.455 -5.925 1.00 91.44 213 LYS A N 1
ATOM 1650 C CA . LYS A 1 213 ? -16.645 3.119 -7.254 1.00 91.44 213 LYS A CA 1
ATOM 1651 C C . LYS A 1 213 ? -16.126 1.687 -7.304 1.00 91.44 213 LYS A C 1
ATOM 1653 O O . LYS A 1 213 ? -15.538 1.178 -6.352 1.00 91.44 213 LYS A O 1
ATOM 1658 N N . ALA A 1 214 ? -16.290 1.053 -8.461 1.00 91.25 214 ALA A N 1
ATOM 1659 C CA . ALA A 1 214 ? -15.596 -0.193 -8.769 1.00 91.25 214 ALA A CA 1
ATOM 1660 C C . ALA A 1 214 ? -14.082 0.054 -8.898 1.00 91.25 214 ALA A C 1
ATOM 1662 O O . ALA A 1 214 ? -13.664 1.154 -9.250 1.00 91.25 214 ALA A O 1
ATOM 1663 N N . ILE A 1 215 ? -13.248 -0.969 -8.679 1.00 92.62 215 ILE A N 1
ATOM 1664 C CA . ILE A 1 215 ? -11.785 -0.800 -8.587 1.00 92.62 215 ILE A CA 1
ATOM 1665 C C . ILE A 1 215 ? -11.145 -0.126 -9.810 1.00 92.62 215 ILE A C 1
ATOM 1667 O O . ILE A 1 215 ? -10.288 0.740 -9.656 1.00 92.62 215 ILE A O 1
ATOM 1671 N N . ILE A 1 216 ? -11.585 -0.462 -11.025 1.00 92.00 216 ILE A N 1
ATOM 1672 C CA . ILE A 1 216 ? -11.058 0.141 -12.260 1.00 92.00 216 ILE A CA 1
ATOM 1673 C C . ILE A 1 216 ? -11.383 1.635 -12.306 1.00 92.00 216 ILE A C 1
ATOM 1675 O O . ILE A 1 216 ? -10.519 2.453 -12.621 1.00 92.00 216 ILE A O 1
ATOM 1679 N N . GLU A 1 217 ? -12.619 1.997 -11.961 1.00 91.75 217 GLU A N 1
ATOM 1680 C CA . GLU A 1 217 ? -13.048 3.391 -11.897 1.00 91.75 217 GLU A CA 1
ATOM 1681 C C . GLU A 1 217 ? -12.353 4.134 -10.759 1.00 91.75 217 GLU A C 1
ATOM 1683 O O . GLU A 1 217 ? -11.941 5.274 -10.958 1.00 91.75 217 GLU A O 1
ATOM 1688 N N . ALA A 1 218 ? -12.172 3.493 -9.603 1.00 93.12 218 ALA A N 1
ATOM 1689 C CA . ALA A 1 218 ? -11.470 4.045 -8.453 1.00 93.12 218 ALA A CA 1
ATOM 1690 C C . ALA A 1 218 ? -10.016 4.385 -8.802 1.00 93.12 218 ALA A C 1
ATOM 1692 O O . ALA A 1 218 ? -9.592 5.523 -8.612 1.00 93.12 218 ALA A O 1
ATOM 1693 N N . VAL A 1 219 ? -9.285 3.449 -9.417 1.00 91.31 219 VAL A N 1
ATOM 1694 C CA . VAL A 1 219 ? -7.916 3.667 -9.910 1.00 91.31 219 VAL A CA 1
ATOM 1695 C C . VAL A 1 219 ? -7.884 4.766 -10.974 1.00 91.31 219 VAL A C 1
ATOM 1697 O O . VAL A 1 219 ? -7.112 5.717 -10.856 1.00 91.31 219 VAL A O 1
ATOM 1700 N N . ALA A 1 220 ? -8.751 4.698 -11.989 1.00 89.50 220 ALA A N 1
ATOM 1701 C CA . ALA A 1 220 ? -8.810 5.712 -13.044 1.00 89.50 220 ALA A CA 1
ATOM 1702 C C . ALA A 1 220 ? -9.137 7.113 -12.500 1.00 89.50 220 ALA A C 1
ATOM 1704 O O . ALA A 1 220 ? -8.674 8.125 -13.025 1.00 89.50 220 ALA A O 1
ATOM 1705 N N . SER A 1 221 ? -9.974 7.185 -11.469 1.00 89.94 221 SER A N 1
ATOM 1706 C CA . SER A 1 221 ? -10.383 8.426 -10.821 1.00 89.94 221 SER A CA 1
ATOM 1707 C C . SER A 1 221 ? -9.272 8.994 -9.940 1.00 89.94 221 SER A C 1
ATOM 1709 O O . SER A 1 221 ? -8.921 10.162 -10.094 1.00 89.94 221 SER A O 1
ATOM 1711 N N . ALA A 1 222 ? -8.624 8.153 -9.129 1.00 88.88 222 ALA A N 1
ATOM 1712 C CA . ALA A 1 222 ? -7.453 8.526 -8.341 1.00 88.88 222 ALA A CA 1
ATOM 1713 C C . ALA A 1 222 ? -6.322 9.079 -9.226 1.00 88.88 222 ALA A C 1
ATOM 1715 O O . ALA A 1 222 ? -5.730 10.108 -8.903 1.00 88.88 222 ALA A O 1
ATOM 1716 N N . ARG A 1 223 ? -6.067 8.464 -10.389 1.00 86.19 223 ARG A N 1
ATOM 1717 C CA . ARG A 1 223 ? -5.102 8.980 -11.378 1.00 86.19 223 ARG A CA 1
ATOM 1718 C C . ARG A 1 223 ? -5.452 10.393 -11.855 1.00 86.19 223 ARG A C 1
ATOM 1720 O O . ARG A 1 223 ? -4.616 11.290 -11.780 1.00 86.19 223 ARG A O 1
ATOM 1727 N N . ARG A 1 224 ? -6.705 10.616 -12.274 1.00 84.81 224 ARG A N 1
ATOM 1728 C CA . ARG A 1 224 ? -7.204 11.936 -12.712 1.00 84.81 224 ARG A CA 1
ATOM 1729 C C . ARG A 1 224 ? -7.121 12.986 -11.607 1.00 84.81 224 ARG A C 1
ATOM 1731 O O . ARG A 1 224 ? -6.714 14.115 -11.872 1.00 84.81 224 ARG A O 1
ATOM 1738 N N . PHE A 1 225 ? -7.443 12.610 -10.372 1.00 83.25 225 PHE A N 1
ATOM 1739 C CA . PHE A 1 225 ? -7.292 13.478 -9.207 1.00 83.25 225 PHE A CA 1
ATOM 1740 C C . PHE A 1 225 ? -5.849 13.982 -9.063 1.00 83.25 225 PHE A C 1
ATOM 1742 O O . PHE A 1 225 ? -5.628 15.187 -8.945 1.00 83.25 225 PHE A O 1
ATOM 1749 N N . TYR A 1 226 ? -4.856 13.094 -9.163 1.00 75.75 226 TYR A N 1
ATOM 1750 C CA . TYR A 1 226 ? -3.443 13.487 -9.067 1.00 75.75 226 TYR A CA 1
ATOM 1751 C C . TYR A 1 226 ? -2.895 14.193 -10.307 1.00 75.75 226 TYR A C 1
ATOM 1753 O O . TYR A 1 226 ? -1.931 14.950 -10.199 1.00 75.75 226 TYR A O 1
ATOM 1761 N N . ALA A 1 227 ? -3.524 14.018 -11.466 1.00 73.00 227 ALA A N 1
ATOM 1762 C CA . ALA A 1 227 ? -3.231 14.821 -12.648 1.00 73.00 227 ALA A CA 1
ATOM 1763 C C . ALA A 1 227 ? -3.791 16.252 -12.572 1.00 73.00 227 ALA A C 1
ATOM 1765 O O . ALA A 1 227 ? -3.517 17.062 -13.456 1.00 73.00 227 ALA A O 1
ATOM 1766 N N . GLY A 1 228 ? -4.544 16.587 -11.516 1.00 69.38 228 GLY A N 1
ATOM 1767 C CA . GLY A 1 228 ? -5.205 17.885 -11.380 1.00 69.38 228 GLY A CA 1
ATOM 1768 C C . GLY A 1 228 ? -6.414 18.037 -12.305 1.00 69.38 228 GLY A C 1
ATOM 1769 O O . GLY A 1 228 ? -6.827 19.155 -12.589 1.00 69.38 228 GLY A O 1
ATOM 1770 N N . GLU A 1 229 ? -6.972 16.922 -12.780 1.00 66.62 229 GLU A N 1
ATOM 1771 C CA . GLU A 1 229 ? -8.125 16.888 -13.686 1.00 66.62 229 GLU A CA 1
ATOM 1772 C C . GLU A 1 229 ? -9.468 16.822 -12.934 1.00 66.62 229 GLU A C 1
ATOM 1774 O O . GLU A 1 229 ? -10.520 16.708 -13.561 1.00 66.62 229 GLU A O 1
ATOM 1779 N N . MET A 1 230 ? -9.451 16.870 -11.596 1.00 60.44 230 MET A N 1
ATOM 1780 C CA . MET A 1 230 ? -10.652 16.880 -10.754 1.00 60.44 230 MET A CA 1
ATOM 1781 C C . MET A 1 230 ? -10.711 18.124 -9.863 1.00 60.44 230 MET A C 1
ATOM 1783 O O . MET A 1 230 ? -9.734 18.456 -9.192 1.00 60.44 230 MET A O 1
ATOM 1787 N N . GLU A 1 231 ? -11.875 18.778 -9.844 1.00 53.16 231 GLU A N 1
ATOM 1788 C CA . GLU A 1 231 ? -12.253 19.795 -8.851 1.00 53.16 231 GLU A CA 1
ATOM 1789 C C . GLU A 1 231 ? -12.878 19.127 -7.605 1.00 53.16 231 GLU A C 1
ATOM 1791 O O . GLU A 1 231 ? -13.226 17.947 -7.653 1.00 53.16 231 GLU A O 1
ATOM 1796 N N . ASP A 1 232 ? -12.976 19.862 -6.487 1.00 51.19 232 ASP A N 1
ATOM 1797 C CA . ASP A 1 232 ? -13.389 19.361 -5.160 1.00 51.19 232 ASP A CA 1
ATOM 1798 C C . ASP A 1 232 ? -14.601 18.405 -5.208 1.00 51.19 232 ASP A C 1
ATOM 1800 O O . ASP A 1 232 ? -15.677 18.736 -5.713 1.00 51.19 232 ASP A O 1
ATOM 1804 N N . MET A 1 233 ? -14.425 17.201 -4.649 1.00 53.62 233 MET A N 1
ATOM 1805 C CA . MET A 1 233 ? -15.395 16.106 -4.730 1.00 53.62 233 MET A CA 1
ATOM 1806 C C . MET A 1 233 ? -16.418 16.214 -3.589 1.00 53.62 233 MET A C 1
ATOM 1808 O O . MET A 1 233 ? -16.111 15.944 -2.429 1.00 53.62 233 MET A O 1
ATOM 1812 N N . ALA A 1 234 ? -17.658 16.597 -3.907 1.00 40.00 234 ALA A N 1
ATOM 1813 C CA . ALA A 1 234 ? -18.739 16.689 -2.927 1.00 40.00 234 ALA A CA 1
ATOM 1814 C C . ALA A 1 234 ? -19.494 15.353 -2.745 1.00 40.00 234 ALA A C 1
ATOM 1816 O O . ALA A 1 234 ? -20.205 14.911 -3.641 1.00 40.00 234 ALA A O 1
ATOM 1817 N N . ASN A 1 235 ? -19.368 14.803 -1.530 1.00 43.31 235 ASN A N 1
ATOM 1818 C CA . ASN A 1 235 ? -20.211 13.841 -0.796 1.00 43.31 235 ASN A CA 1
ATOM 1819 C C . ASN A 1 235 ? -20.629 12.515 -1.489 1.00 43.31 235 ASN A C 1
ATOM 1821 O O . ASN A 1 235 ? -21.440 12.529 -2.415 1.00 43.31 235 ASN A O 1
ATOM 1825 N N . PRO A 1 236 ? -20.189 11.347 -0.983 1.00 48.47 236 PRO A N 1
ATOM 1826 C CA . PRO A 1 236 ? -20.434 10.081 -1.666 1.00 48.47 236 PRO A CA 1
ATOM 1827 C C . PRO A 1 236 ? -21.641 9.257 -1.193 1.00 48.47 236 PRO A C 1
ATOM 1829 O O . PRO A 1 236 ? -22.062 9.326 -0.037 1.00 48.47 236 PRO A O 1
ATOM 1832 N N . ALA A 1 237 ? -22.155 8.442 -2.121 1.00 42.53 237 ALA A N 1
ATOM 1833 C CA . ALA A 1 237 ? -23.181 7.419 -1.917 1.00 42.53 237 ALA A CA 1
ATOM 1834 C C . ALA A 1 237 ? -22.592 6.113 -1.328 1.00 42.53 237 ALA A C 1
ATOM 1836 O O . ALA A 1 237 ? -21.393 6.013 -1.077 1.00 42.53 237 ALA A O 1
ATOM 1837 N N . GLU A 1 238 ? -23.448 5.127 -1.039 1.00 38.91 238 GLU A N 1
ATOM 1838 C CA . GLU A 1 238 ? -23.070 3.864 -0.383 1.00 38.91 238 GLU A CA 1
ATOM 1839 C C . GLU A 1 238 ? -22.077 3.018 -1.201 1.00 38.91 238 GLU A C 1
ATOM 1841 O O . GLU A 1 238 ? -22.226 2.848 -2.410 1.00 38.91 238 GLU A O 1
ATOM 1846 N N . ALA A 1 239 ? -21.078 2.458 -0.509 1.00 39.62 239 ALA A N 1
ATOM 1847 C CA . ALA A 1 239 ? -20.032 1.633 -1.103 1.00 39.62 239 ALA A CA 1
ATOM 1848 C C . ALA A 1 239 ? -20.520 0.212 -1.431 1.00 39.62 239 ALA A C 1
ATOM 1850 O O . ALA A 1 239 ? -21.086 -0.436 -0.546 1.00 39.62 239 ALA A O 1
ATOM 1851 N N . PRO A 1 240 ? -20.270 -0.332 -2.637 1.00 34.03 240 PRO A N 1
ATOM 1852 C CA . PRO A 1 240 ? -20.427 -1.746 -2.893 1.00 34.03 240 PRO A CA 1
ATOM 1853 C C . PRO A 1 240 ? -19.263 -2.513 -2.255 1.00 34.03 240 PRO A C 1
ATOM 1855 O O . PRO A 1 240 ? -18.137 -2.027 -2.171 1.00 34.03 240 PRO A O 1
ATOM 1858 N N . ALA A 1 241 ? -19.525 -3.750 -1.841 1.00 40.59 241 ALA A N 1
ATOM 1859 C CA . ALA A 1 241 ? -18.460 -4.672 -1.469 1.00 40.59 241 ALA A CA 1
ATOM 1860 C C . ALA A 1 241 ? -17.531 -4.908 -2.675 1.00 40.59 241 ALA A C 1
ATOM 1862 O O . ALA A 1 241 ? -18.016 -5.175 -3.781 1.00 40.59 241 ALA A O 1
ATOM 1863 N N . LEU A 1 242 ? -16.211 -4.846 -2.461 1.00 40.41 242 LEU A N 1
ATOM 1864 C CA . LEU A 1 242 ? -15.214 -5.285 -3.439 1.00 40.41 242 LEU A CA 1
ATOM 1865 C C . LEU A 1 242 ? -15.415 -6.783 -3.694 1.00 40.41 242 LEU A C 1
ATOM 1867 O O . LEU A 1 242 ? -14.966 -7.630 -2.929 1.00 40.41 242 LEU A O 1
ATOM 1871 N N . LYS A 1 243 ? -16.130 -7.124 -4.765 1.00 39.25 243 LYS A N 1
ATOM 1872 C CA . LYS A 1 243 ? -16.218 -8.502 -5.242 1.00 39.25 243 LYS A CA 1
ATOM 1873 C C . LYS A 1 243 ? -15.076 -8.741 -6.215 1.00 39.25 243 LYS A C 1
ATOM 1875 O O . LYS A 1 243 ? -14.972 -8.039 -7.219 1.00 39.25 243 LYS A O 1
ATOM 1880 N N . VAL A 1 244 ? -14.250 -9.747 -5.934 1.00 40.91 244 VAL A N 1
ATOM 1881 C CA . VAL A 1 244 ? -13.341 -10.318 -6.932 1.00 40.91 244 VAL A CA 1
ATOM 1882 C C . VAL A 1 244 ? -14.206 -10.759 -8.112 1.00 40.91 244 VAL A C 1
ATOM 1884 O O . VAL A 1 244 ? -15.103 -11.589 -7.955 1.00 40.91 244 VAL A O 1
ATOM 1887 N N . ILE A 1 245 ? -14.002 -10.142 -9.274 1.00 35.94 245 ILE A N 1
ATOM 1888 C CA . ILE A 1 245 ? -14.767 -10.452 -10.481 1.00 35.94 245 ILE A CA 1
ATOM 1889 C C . ILE A 1 245 ? -14.249 -11.795 -10.999 1.00 35.94 245 ILE A C 1
ATOM 1891 O O . ILE A 1 245 ? -13.199 -11.874 -11.636 1.00 35.94 245 ILE A O 1
ATOM 1895 N N . THR A 1 246 ? -14.976 -12.867 -10.693 1.00 33.34 246 THR A N 1
ATOM 1896 C CA . THR A 1 246 ? -14.638 -14.240 -11.099 1.00 33.34 246 THR A CA 1
ATOM 1897 C C . THR A 1 246 ? -15.009 -14.551 -12.551 1.00 33.34 246 THR A C 1
ATOM 1899 O O . THR A 1 246 ? -14.676 -15.626 -13.040 1.00 33.34 246 THR A O 1
ATOM 1902 N N . GLU A 1 247 ? -15.692 -13.636 -13.246 1.00 33.22 247 GLU A N 1
ATOM 1903 C CA . GLU A 1 247 ? -16.095 -13.794 -14.647 1.00 33.22 247 GLU A CA 1
ATOM 1904 C C . GLU A 1 247 ? -15.249 -12.903 -15.571 1.00 33.22 247 GLU A C 1
ATOM 1906 O O . GLU A 1 247 ? -15.209 -11.692 -15.364 1.00 33.22 247 GLU A O 1
ATOM 1911 N N . PRO A 1 248 ? -14.585 -13.466 -16.595 1.00 27.34 248 PRO A N 1
ATOM 1912 C CA . PRO A 1 248 ? -13.662 -12.726 -17.446 1.00 27.34 248 PRO A CA 1
ATOM 1913 C C . PRO A 1 248 ? -14.349 -11.621 -18.239 1.00 27.34 248 PRO A C 1
ATOM 1915 O O . PRO A 1 248 ? -15.182 -11.879 -19.105 1.00 27.34 248 PRO A O 1
ATOM 1918 N N . VAL A 1 249 ? -13.922 -10.382 -17.988 1.00 38.38 249 VAL A N 1
ATOM 1919 C CA . VAL A 1 249 ? -14.132 -9.249 -18.891 1.00 38.38 249 VAL A CA 1
ATOM 1920 C C . VAL A 1 249 ? -12.777 -8.924 -19.508 1.00 38.38 249 VAL A C 1
ATOM 1922 O O . VAL A 1 249 ? -11.966 -8.188 -18.948 1.00 38.38 249 VAL A O 1
ATOM 1925 N N . VAL A 1 250 ? -12.515 -9.538 -20.658 1.00 34.97 250 VAL A N 1
ATOM 1926 C CA . VAL A 1 250 ? -11.311 -9.289 -21.450 1.00 34.97 250 VAL A CA 1
ATOM 1927 C C . VAL A 1 250 ? -11.556 -8.029 -22.282 1.00 34.97 250 VAL A C 1
ATOM 1929 O O . VAL A 1 250 ? -12.359 -8.048 -23.211 1.00 34.97 250 VAL A O 1
ATOM 1932 N N . GLU A 1 251 ? -10.894 -6.921 -21.949 1.00 40.25 251 GLU A N 1
ATOM 1933 C CA . GLU A 1 251 ? -10.663 -5.850 -22.925 1.00 40.25 251 GLU A CA 1
ATOM 1934 C C . GLU A 1 251 ? -9.540 -6.323 -23.861 1.00 40.25 251 GLU A C 1
ATOM 1936 O O . GLU A 1 251 ? -8.497 -6.779 -23.391 1.00 40.25 251 GLU A O 1
ATOM 1941 N N . GLU A 1 252 ? -9.783 -6.279 -25.173 1.00 31.97 252 GLU A N 1
ATOM 1942 C CA . GLU A 1 252 ? -8.921 -6.879 -26.198 1.00 31.97 252 GLU A CA 1
ATOM 1943 C C . GLU A 1 252 ? -7.455 -6.416 -26.090 1.00 31.97 252 GLU A C 1
ATOM 1945 O O . GLU A 1 252 ? -7.121 -5.245 -26.282 1.00 31.97 252 GLU A O 1
ATOM 1950 N N . VAL A 1 253 ? -6.571 -7.377 -25.812 1.00 35.62 253 VAL A N 1
ATOM 1951 C CA . VAL A 1 253 ? -5.119 -7.274 -25.995 1.00 35.62 253 VAL A CA 1
ATOM 1952 C C . VAL A 1 253 ? -4.826 -7.547 -27.479 1.00 35.62 253 VAL A C 1
ATOM 1954 O O . VAL A 1 253 ? -5.395 -8.494 -28.022 1.00 35.62 253 VAL A O 1
ATOM 1957 N N . PRO A 1 254 ? -3.967 -6.775 -28.171 1.00 32.78 254 PRO A N 1
ATOM 1958 C CA . PRO A 1 254 ? -3.624 -7.067 -29.563 1.00 32.78 254 PRO A CA 1
ATOM 1959 C C . PRO A 1 254 ? -2.938 -8.442 -29.680 1.00 32.78 254 PRO A C 1
ATOM 1961 O O . PRO A 1 254 ? -1.881 -8.669 -29.094 1.00 32.78 254 PRO A O 1
ATOM 1964 N N . GLU A 1 255 ? -3.565 -9.359 -30.423 1.00 30.86 255 GLU A N 1
ATOM 1965 C CA . GLU A 1 255 ? -3.159 -10.765 -30.572 1.00 30.86 255 GLU A CA 1
ATOM 1966 C C . GLU A 1 255 ? -1.862 -10.965 -31.379 1.00 30.86 255 GLU A C 1
ATOM 1968 O O . GLU A 1 255 ? -1.651 -10.364 -32.435 1.00 30.86 255 GLU A O 1
ATOM 1973 N N . ALA A 1 256 ? -1.052 -11.930 -30.930 1.00 32.81 256 ALA A N 1
ATOM 1974 C CA . ALA A 1 256 ? -0.107 -12.694 -31.746 1.00 32.81 256 ALA A CA 1
ATOM 1975 C C . ALA A 1 256 ? -0.505 -14.191 -31.682 1.00 32.81 256 ALA A C 1
ATOM 1977 O O . ALA A 1 256 ? -1.043 -14.621 -30.661 1.00 32.81 256 ALA A O 1
ATOM 1978 N N . PRO A 1 257 ? -0.299 -14.984 -32.753 1.00 32.59 257 PRO A N 1
ATOM 1979 C CA . PRO A 1 257 ? -1.052 -16.219 -32.996 1.00 32.59 257 PRO A CA 1
ATOM 1980 C C . PRO A 1 257 ? -0.656 -17.393 -32.083 1.00 32.59 257 PRO A C 1
ATOM 1982 O O . PRO A 1 257 ? 0.523 -17.610 -31.809 1.00 32.59 257 PRO A O 1
ATOM 1985 N N . ALA A 1 258 ? -1.666 -18.167 -31.670 1.00 29.86 258 ALA A N 1
ATOM 1986 C CA . ALA A 1 258 ? -1.589 -19.279 -30.720 1.00 29.86 258 ALA A CA 1
ATOM 1987 C C . ALA A 1 258 ? -1.477 -20.673 -31.381 1.00 29.86 258 ALA A C 1
ATOM 1989 O O . ALA A 1 258 ? -2.042 -20.913 -32.448 1.00 29.86 258 ALA A O 1
ATOM 1990 N N . GLU A 1 259 ? -0.817 -21.608 -30.686 1.00 31.59 259 GLU A N 1
ATOM 1991 C CA . GLU A 1 259 ? -0.934 -23.068 -30.859 1.00 31.59 259 GLU A CA 1
ATOM 1992 C C . GLU A 1 259 ? -1.666 -23.665 -29.637 1.00 31.59 259 GLU A C 1
ATOM 1994 O O . GLU A 1 259 ? -1.385 -23.294 -28.496 1.00 31.59 259 GLU A O 1
ATOM 1999 N N . GLU A 1 260 ? -2.620 -24.573 -29.874 1.00 30.61 260 GLU A N 1
ATOM 2000 C CA . GLU A 1 260 ? -3.533 -25.154 -28.873 1.00 30.61 260 GLU A CA 1
ATOM 2001 C C . GLU A 1 260 ? -2.989 -26.424 -28.189 1.00 30.61 260 GLU A C 1
ATOM 2003 O O . GLU A 1 260 ? -2.490 -27.333 -28.853 1.00 30.61 260 GLU A O 1
ATOM 2008 N N . VAL A 1 261 ? -3.222 -26.561 -26.873 1.00 28.84 261 VAL A N 1
ATOM 2009 C CA . VAL A 1 261 ? -3.168 -27.842 -26.131 1.00 28.84 261 VAL A CA 1
ATOM 2010 C C . VAL A 1 261 ? -4.301 -27.878 -25.076 1.00 28.84 261 VAL A C 1
ATOM 2012 O O . VAL A 1 261 ? -4.521 -26.864 -24.414 1.00 28.84 261 VAL A O 1
ATOM 2015 N N . PRO A 1 262 ? -5.042 -28.997 -24.894 1.00 30.97 262 PRO A N 1
ATOM 2016 C CA . PRO A 1 262 ? -6.292 -29.028 -24.123 1.00 30.97 262 PRO A CA 1
ATOM 2017 C C . PRO A 1 262 ? -6.130 -29.329 -22.617 1.00 30.97 262 PRO A C 1
ATOM 2019 O O . PRO A 1 262 ? -5.175 -29.973 -22.183 1.00 30.97 262 PRO A O 1
ATOM 2022 N N . ALA A 1 263 ? -7.130 -28.902 -21.836 1.00 29.06 263 ALA A N 1
ATOM 2023 C CA . ALA A 1 263 ? -7.219 -28.991 -20.372 1.00 29.06 263 ALA A CA 1
ATOM 2024 C C . ALA A 1 263 ? -7.876 -30.290 -19.839 1.00 29.06 263 ALA A C 1
ATOM 2026 O O . ALA A 1 263 ? -8.723 -30.868 -20.526 1.00 29.06 263 ALA A O 1
ATOM 2027 N N . PRO A 1 264 ? -7.601 -30.700 -18.579 1.00 26.31 264 PRO A N 1
ATOM 2028 C CA . PRO A 1 264 ? -8.438 -31.638 -17.833 1.00 26.31 264 PRO A CA 1
ATOM 2029 C C . PRO A 1 264 ? -9.192 -30.995 -16.646 1.00 26.31 264 PRO A C 1
ATOM 2031 O O . PRO A 1 264 ? -8.913 -29.881 -16.215 1.00 26.31 264 PRO A O 1
ATOM 2034 N N . ALA A 1 265 ? -10.194 -31.736 -16.163 1.00 29.00 265 ALA A N 1
ATOM 2035 C CA . ALA A 1 265 ? -11.389 -31.282 -15.452 1.00 29.00 265 ALA A CA 1
ATOM 2036 C C . ALA A 1 265 ? -11.303 -31.139 -13.913 1.00 29.00 265 ALA A C 1
ATOM 2038 O O . ALA A 1 265 ? -10.438 -31.701 -13.246 1.00 29.00 265 ALA A O 1
ATOM 2039 N N . ILE A 1 266 ? -12.297 -30.407 -13.390 1.00 28.31 266 ILE A N 1
ATOM 2040 C CA . ILE A 1 266 ? -12.550 -29.965 -12.006 1.00 28.31 266 ILE A CA 1
ATOM 2041 C C . ILE A 1 266 ? -13.150 -31.085 -11.129 1.00 28.31 266 ILE A C 1
ATOM 2043 O O . ILE A 1 266 ? -14.013 -31.837 -11.583 1.00 28.31 266 ILE A O 1
ATOM 2047 N N . GLY A 1 267 ? -12.761 -31.130 -9.847 1.00 26.59 267 GLY A N 1
ATOM 2048 C CA . GLY A 1 267 ? -13.391 -31.927 -8.783 1.00 26.59 267 GLY A CA 1
ATOM 2049 C C . GLY A 1 267 ? -13.656 -31.096 -7.513 1.00 26.59 267 GLY A C 1
ATOM 2050 O O . GLY A 1 267 ? -12.875 -30.213 -7.177 1.00 26.59 267 GLY A O 1
ATOM 2051 N N . SER A 1 268 ? -14.785 -31.365 -6.853 1.00 28.20 268 SER A N 1
ATOM 2052 C CA . SER A 1 268 ? -15.508 -30.509 -5.892 1.00 28.20 268 SER A CA 1
ATOM 2053 C C . SER A 1 268 ? -14.976 -30.438 -4.443 1.00 28.20 268 SER A C 1
ATOM 2055 O O . SER A 1 268 ? -14.395 -31.393 -3.933 1.00 28.20 268 SER A O 1
ATOM 2057 N N . MET A 1 269 ? -15.300 -29.327 -3.758 1.00 26.92 269 MET A N 1
ATOM 2058 C CA . MET A 1 269 ? -15.118 -29.053 -2.314 1.00 26.92 269 MET A CA 1
ATOM 2059 C C . MET A 1 269 ? -16.229 -29.644 -1.419 1.00 26.92 269 MET A C 1
ATOM 2061 O O . MET A 1 269 ? -17.345 -29.865 -1.899 1.00 26.92 269 MET A O 1
ATOM 2065 N N . PRO A 1 270 ? -15.986 -29.747 -0.094 1.00 28.41 270 PRO A N 1
ATOM 2066 C CA . PRO A 1 270 ? -17.039 -29.727 0.919 1.00 28.41 270 PRO A CA 1
ATOM 2067 C C . PRO A 1 270 ? -16.947 -28.569 1.943 1.00 28.41 270 PRO A C 1
ATOM 2069 O O . PRO A 1 270 ? -15.905 -27.963 2.170 1.00 28.41 270 PRO A O 1
ATOM 2072 N N . ASP A 1 271 ? -18.119 -28.331 2.531 1.00 33.72 271 ASP A N 1
ATOM 2073 C CA . ASP A 1 271 ? -18.679 -27.224 3.327 1.00 33.72 271 ASP A CA 1
ATOM 2074 C C . ASP A 1 271 ? -18.471 -27.389 4.852 1.00 33.72 271 ASP A C 1
ATOM 2076 O O . ASP A 1 271 ? -18.384 -28.533 5.292 1.00 33.72 271 ASP A O 1
ATOM 2080 N N . LEU A 1 272 ? -18.473 -26.311 5.667 1.00 25.48 272 LEU A N 1
ATOM 2081 C CA . LEU A 1 272 ? -18.676 -26.364 7.138 1.00 25.48 272 LEU A CA 1
ATOM 2082 C C . LEU A 1 272 ? -19.003 -24.983 7.776 1.00 25.48 272 LEU A C 1
ATOM 2084 O O . LEU A 1 272 ? -18.316 -23.990 7.566 1.00 25.48 272 LEU A O 1
ATOM 2088 N N . LYS A 1 273 ? -20.053 -24.962 8.615 1.00 27.70 273 LYS A N 1
ATOM 2089 C CA . LYS A 1 273 ? -20.669 -23.815 9.330 1.00 27.70 273 LYS A CA 1
ATOM 2090 C C . LYS A 1 273 ? -20.230 -23.702 10.807 1.00 27.70 273 LYS A C 1
ATOM 2092 O O . LYS A 1 273 ? -20.142 -24.753 11.443 1.00 27.70 273 LYS A O 1
ATOM 2097 N N . LYS A 1 274 ? -20.206 -22.479 11.390 1.00 26.47 274 LYS A N 1
ATOM 2098 C CA . LYS A 1 274 ? -21.050 -21.980 12.533 1.00 26.47 274 LYS A CA 1
ATOM 2099 C C . LYS A 1 274 ? -20.447 -20.793 13.340 1.00 26.47 274 LYS A C 1
ATOM 2101 O O . LYS A 1 274 ? -19.284 -20.826 13.708 1.00 26.47 274 LYS A O 1
ATOM 2106 N N . GLU A 1 275 ? -21.325 -19.837 13.680 1.00 24.86 275 GLU A N 1
ATOM 2107 C CA . GLU A 1 275 ? -21.265 -18.701 14.649 1.00 24.86 275 GLU A CA 1
ATOM 2108 C C . GLU A 1 275 ? -21.523 -19.113 16.144 1.00 24.86 275 GLU A C 1
ATOM 2110 O O . GLU A 1 275 ? -21.713 -20.320 16.353 1.00 24.86 275 GLU A O 1
ATOM 2115 N N . PRO A 1 276 ? -21.784 -18.220 17.167 1.00 40.75 276 PRO A N 1
ATOM 2116 C CA . PRO A 1 276 ? -21.495 -16.765 17.437 1.00 40.75 276 PRO A CA 1
ATOM 2117 C C . PRO A 1 276 ? -21.038 -16.432 18.912 1.00 40.75 276 PRO A C 1
ATOM 2119 O O . PRO A 1 276 ? -20.923 -17.336 19.737 1.00 40.75 276 PRO A O 1
ATOM 2122 N N . THR A 1 277 ? -20.973 -15.116 19.266 1.00 24.72 277 THR A N 1
ATOM 2123 C CA . THR A 1 277 ? -21.261 -14.404 20.575 1.00 24.72 277 THR A CA 1
ATOM 2124 C C . THR A 1 277 ? -20.057 -13.849 21.393 1.00 24.72 277 THR A C 1
ATOM 2126 O O . THR A 1 277 ? -19.032 -14.508 21.405 1.00 24.72 277 THR A O 1
ATOM 2129 N N . LEU A 1 278 ? -20.037 -12.714 22.150 1.00 24.53 278 LEU A N 1
ATOM 2130 C CA . LEU A 1 278 ? -20.969 -11.624 22.574 1.00 24.53 278 LEU A CA 1
ATOM 2131 C C . LEU A 1 278 ? -20.212 -10.493 23.383 1.00 24.53 278 LEU A C 1
ATOM 2133 O O . LEU A 1 278 ? -19.378 -10.830 24.215 1.00 24.53 278 LEU A O 1
ATOM 2137 N N . ILE A 1 279 ? -20.664 -9.218 23.272 1.00 23.92 279 ILE A N 1
ATOM 2138 C CA . ILE A 1 279 ? -20.675 -8.061 24.247 1.00 23.92 279 ILE A CA 1
ATOM 2139 C C . ILE A 1 279 ? -19.537 -6.988 24.270 1.00 23.92 279 ILE A C 1
ATOM 2141 O O . ILE A 1 279 ? -18.354 -7.281 24.325 1.00 23.92 279 ILE A O 1
ATOM 2145 N N . SER A 1 280 ? -19.988 -5.713 24.315 1.00 28.62 280 SER A N 1
ATOM 2146 C CA . SER A 1 280 ? -19.346 -4.389 24.097 1.00 28.62 280 SER A CA 1
ATOM 2147 C C . SER A 1 280 ? -18.803 -3.606 25.320 1.00 28.62 280 SER A C 1
ATOM 2149 O O . SER A 1 280 ? -19.364 -3.758 26.410 1.00 28.62 280 SER A O 1
ATOM 2151 N N . PRO A 1 281 ? -17.977 -2.551 25.086 1.00 27.70 281 PRO A N 1
ATOM 2152 C CA . PRO A 1 281 ? -17.970 -1.325 25.912 1.00 27.70 281 PRO A CA 1
ATOM 2153 C C . PRO A 1 281 ? -17.801 0.013 25.122 1.00 27.70 281 PRO A C 1
ATOM 2155 O O . PRO A 1 281 ? -16.991 0.864 25.477 1.00 27.70 281 PRO A O 1
ATOM 2158 N N . ALA A 1 282 ? -18.597 0.262 24.074 1.00 28.34 282 ALA A N 1
ATOM 2159 C CA . ALA A 1 282 ? -18.474 1.376 23.105 1.00 28.34 282 ALA A CA 1
ATOM 2160 C C . ALA A 1 282 ? -18.594 2.846 23.617 1.00 28.34 282 ALA A C 1
ATOM 2162 O O . ALA A 1 282 ? -18.864 3.748 22.821 1.00 28.34 282 ALA A O 1
ATOM 2163 N N . LYS A 1 283 ? -18.450 3.142 24.917 1.00 25.75 283 LYS A N 1
ATOM 2164 C CA . LYS A 1 283 ? -18.785 4.471 25.474 1.00 25.75 283 LYS A CA 1
ATOM 2165 C C . LYS A 1 283 ? -17.623 5.317 26.004 1.00 25.75 283 LYS A C 1
ATOM 2167 O O . LYS A 1 283 ? -17.882 6.479 26.290 1.00 25.75 283 LYS A O 1
ATOM 2172 N N . SER A 1 284 ? -16.387 4.811 26.103 1.00 26.86 284 SER A N 1
ATOM 2173 C CA . SER A 1 284 ? -15.265 5.599 26.666 1.00 26.86 284 SER A CA 1
ATOM 2174 C C . SER A 1 284 ? -14.167 6.020 25.682 1.00 26.86 284 SER A C 1
ATOM 2176 O O . SER A 1 284 ? -13.281 6.765 26.074 1.00 26.86 284 SER A O 1
ATOM 2178 N N . LEU A 1 285 ? -14.203 5.580 24.419 1.00 30.70 285 LEU A N 1
ATOM 2179 C CA . LEU A 1 285 ? -13.081 5.761 23.478 1.00 30.70 285 LEU A CA 1
ATOM 2180 C C . LEU A 1 285 ? -13.265 6.920 22.478 1.00 30.70 285 LEU A C 1
ATOM 2182 O O . LEU A 1 285 ? -12.297 7.389 21.887 1.00 30.70 285 LEU A O 1
ATOM 2186 N N . ARG A 1 286 ? -14.486 7.464 22.347 1.00 28.53 286 ARG A N 1
ATOM 2187 C CA . ARG A 1 286 ? -14.763 8.639 21.492 1.00 28.53 286 ARG A CA 1
ATOM 2188 C C . ARG A 1 286 ? -14.039 9.910 21.942 1.00 28.53 286 ARG A C 1
ATOM 2190 O O . ARG A 1 286 ? -13.796 10.782 21.118 1.00 28.53 286 ARG A O 1
ATOM 2197 N N . ASP A 1 287 ? -13.676 10.006 23.216 1.00 28.45 287 ASP A N 1
ATOM 2198 C CA . ASP A 1 287 ? -13.092 11.228 23.774 1.00 28.45 287 ASP A CA 1
ATOM 2199 C C . ASP A 1 287 ? -11.577 11.344 23.513 1.00 28.45 287 ASP A C 1
ATOM 2201 O O . ASP A 1 287 ? -11.026 12.439 23.598 1.00 28.45 287 ASP A O 1
ATOM 2205 N N . ILE A 1 288 ? -10.904 10.248 23.134 1.00 31.12 288 ILE A N 1
ATOM 2206 C CA . ILE A 1 288 ? -9.452 10.227 22.875 1.00 31.12 288 ILE A CA 1
ATOM 2207 C C . ILE A 1 288 ? -9.132 10.679 21.438 1.00 31.12 288 ILE A C 1
ATOM 2209 O O . ILE A 1 288 ? -8.159 11.394 21.215 1.00 31.12 288 ILE A O 1
ATOM 2213 N N . ALA A 1 289 ? -9.987 10.356 20.460 1.00 29.38 289 ALA A N 1
ATOM 2214 C CA . ALA A 1 289 ? -9.757 10.666 19.043 1.00 29.38 289 ALA A CA 1
ATOM 2215 C C . ALA A 1 289 ? -9.786 12.174 18.695 1.00 29.38 289 ALA A C 1
ATOM 2217 O O . ALA A 1 289 ? -9.337 12.571 17.623 1.00 29.38 289 ALA A O 1
ATOM 2218 N N . HIS A 1 290 ? -10.290 13.036 19.586 1.00 30.66 290 HIS A N 1
ATOM 2219 C CA . HIS A 1 290 ? -10.467 14.471 19.324 1.00 30.66 290 HIS A CA 1
ATOM 2220 C C . HIS A 1 290 ? -9.382 15.382 19.932 1.00 30.66 290 HIS A C 1
ATOM 2222 O O . HIS A 1 290 ? -9.483 16.603 19.807 1.00 30.66 290 HIS A O 1
ATOM 2228 N N . SER A 1 291 ? -8.345 14.844 20.587 1.00 26.80 291 SER A N 1
ATOM 2229 C CA . SER A 1 291 ? -7.388 15.665 21.351 1.00 26.80 291 SER A CA 1
ATOM 2230 C C . SER A 1 291 ? -6.193 16.218 20.561 1.00 26.80 291 SER A C 1
ATOM 2232 O O . SER A 1 291 ? -5.343 16.875 21.162 1.00 26.80 291 SER A O 1
ATOM 2234 N N . ILE A 1 292 ? -6.091 15.987 19.245 1.00 28.12 292 ILE A N 1
ATOM 2235 C CA . ILE A 1 292 ? -4.961 16.478 18.436 1.00 28.12 292 ILE A CA 1
ATOM 2236 C C . ILE A 1 292 ? -5.449 17.494 17.391 1.00 28.12 292 ILE A C 1
ATOM 2238 O O . ILE A 1 292 ? -6.127 17.150 16.427 1.00 28.12 292 ILE A O 1
ATOM 2242 N N . SER A 1 293 ? -5.107 18.768 17.602 1.00 24.16 293 SER A N 1
ATOM 2243 C CA . SER A 1 293 ? -5.397 19.885 16.692 1.00 24.16 293 SER A CA 1
ATOM 2244 C C . SER A 1 293 ? -4.269 20.046 15.668 1.00 24.16 293 SER A C 1
ATOM 2246 O O . SER A 1 293 ? -3.115 20.216 16.057 1.00 24.16 293 SER A O 1
ATOM 2248 N N . TYR A 1 294 ? -4.592 20.039 14.370 1.00 42.22 294 TYR A N 1
ATOM 2249 C CA . TYR A 1 294 ? -3.632 20.202 13.270 1.00 42.22 294 TYR A CA 1
ATOM 2250 C C . TYR A 1 294 ? -3.915 21.504 12.504 1.00 42.22 294 TYR A C 1
ATOM 2252 O O . TYR A 1 294 ? -4.840 21.554 11.693 1.00 42.22 294 TYR A O 1
ATOM 2260 N N . ASP A 1 295 ? -3.130 22.553 12.763 1.00 32.00 295 ASP A N 1
ATOM 2261 C CA . ASP A 1 295 ? -3.263 23.851 12.089 1.00 32.00 295 ASP A CA 1
ATOM 2262 C C . ASP A 1 295 ? -2.558 23.873 10.718 1.00 32.00 295 ASP A C 1
ATOM 2264 O O . ASP A 1 295 ? -1.386 23.522 10.587 1.00 32.00 295 ASP A O 1
ATOM 2268 N N . ASP A 1 296 ? -3.261 24.383 9.701 1.00 29.95 296 ASP A N 1
ATOM 2269 C CA . ASP A 1 296 ? -2.861 24.489 8.281 1.00 29.95 296 ASP A CA 1
ATOM 2270 C C . ASP A 1 296 ? -1.701 25.471 7.985 1.00 29.95 296 ASP A C 1
ATOM 2272 O O . ASP A 1 296 ? -1.405 25.783 6.827 1.00 29.95 296 ASP A O 1
ATOM 2276 N N . LYS A 1 297 ? -1.024 26.005 9.005 1.00 30.08 297 LYS A N 1
ATOM 2277 C CA . LYS A 1 297 ? -0.028 27.073 8.836 1.00 30.08 297 LYS A CA 1
ATOM 2278 C C . LYS A 1 297 ? 1.390 26.581 9.084 1.00 30.08 297 LYS A C 1
ATOM 2280 O O . LYS A 1 297 ? 1.969 26.851 10.128 1.00 30.08 297 LYS A O 1
ATOM 2285 N N . GLY A 1 298 ? 1.984 25.969 8.063 1.00 32.28 298 GLY A N 1
ATOM 2286 C CA . GLY A 1 298 ? 3.441 25.938 7.954 1.00 32.28 298 GLY A CA 1
ATOM 2287 C C . GLY A 1 298 ? 4.009 24.724 7.245 1.00 32.28 298 GLY A C 1
ATOM 2288 O O . GLY A 1 298 ? 4.449 23.802 7.909 1.00 32.28 298 GLY A O 1
ATOM 2289 N N . VAL A 1 299 ? 4.104 24.778 5.914 1.00 31.05 299 VAL A N 1
ATOM 2290 C CA . VAL A 1 299 ? 5.247 24.202 5.188 1.00 31.05 299 VAL A CA 1
ATOM 2291 C C . VAL A 1 299 ? 5.524 25.116 3.994 1.00 31.05 299 VAL A C 1
ATOM 2293 O O . VAL A 1 299 ? 4.795 25.119 3.003 1.00 31.05 299 VAL A O 1
ATOM 2296 N N . ALA A 1 300 ? 6.546 25.962 4.124 1.00 26.91 300 ALA A N 1
ATOM 2297 C CA . ALA A 1 300 ? 7.127 26.669 2.991 1.00 26.91 300 ALA A CA 1
ATOM 2298 C C . ALA A 1 300 ? 7.857 25.655 2.097 1.00 26.91 300 ALA A C 1
ATOM 2300 O O . ALA A 1 300 ? 8.444 24.699 2.595 1.00 26.91 300 ALA A O 1
ATOM 2301 N N . ALA A 1 301 ? 7.805 25.876 0.783 1.00 30.41 301 ALA A N 1
ATOM 2302 C CA . ALA A 1 301 ? 8.406 25.024 -0.236 1.00 30.41 301 ALA A CA 1
ATOM 2303 C C . ALA A 1 301 ? 9.880 24.690 0.073 1.00 30.41 301 ALA A C 1
ATOM 2305 O O . ALA A 1 301 ? 10.763 25.528 -0.106 1.00 30.41 301 ALA A O 1
ATOM 2306 N N . SER A 1 302 ? 10.136 23.452 0.499 1.00 29.42 302 SER A N 1
ATOM 2307 C CA . SER A 1 302 ? 11.472 22.867 0.597 1.00 29.42 302 SER A CA 1
ATOM 2308 C C . SER A 1 302 ? 11.633 21.836 -0.516 1.00 29.42 302 SER A C 1
ATOM 2310 O O . SER A 1 302 ? 10.878 20.869 -0.598 1.00 29.42 302 SER A O 1
ATOM 2312 N N . LYS A 1 303 ? 12.604 22.069 -1.405 1.00 28.30 303 LYS A N 1
ATOM 2313 C CA . LYS A 1 303 ? 13.079 21.093 -2.388 1.00 28.30 303 LYS A CA 1
ATOM 2314 C C . LYS A 1 303 ? 14.032 20.131 -1.675 1.00 28.30 303 LYS A C 1
ATOM 2316 O O . LYS A 1 303 ? 15.228 20.396 -1.638 1.00 28.30 303 LYS A O 1
ATOM 2321 N N . SER A 1 304 ? 13.525 19.039 -1.125 1.00 25.52 304 SER A N 1
ATOM 2322 C CA . SER A 1 304 ? 14.372 17.937 -0.660 1.00 25.52 304 SER A CA 1
ATOM 2323 C C . SER A 1 304 ? 13.763 16.617 -1.114 1.00 25.52 304 SER A C 1
ATOM 2325 O O . SER A 1 304 ? 12.718 16.193 -0.627 1.00 25.52 304 SER A O 1
ATOM 2327 N N . THR A 1 305 ? 14.391 16.006 -2.116 1.00 29.56 305 THR A N 1
ATOM 2328 C CA . THR A 1 305 ? 14.179 14.612 -2.510 1.00 29.56 305 THR A CA 1
ATOM 2329 C C . THR A 1 305 ? 14.681 13.681 -1.406 1.00 29.56 305 THR A C 1
ATOM 2331 O O . THR A 1 305 ? 15.619 14.011 -0.691 1.00 29.56 305 THR A O 1
ATOM 2334 N N . VAL A 1 306 ? 14.088 12.490 -1.306 1.00 34.09 306 VAL A N 1
ATOM 2335 C CA . VAL A 1 306 ? 14.367 11.410 -0.329 1.00 34.09 306 VAL A CA 1
ATOM 2336 C C . VAL A 1 306 ? 15.809 10.842 -0.424 1.00 34.09 306 VAL A C 1
ATOM 2338 O O . VAL A 1 306 ? 16.166 9.875 0.238 1.00 34.09 306 VAL A O 1
ATOM 2341 N N . SER A 1 307 ? 16.694 11.474 -1.197 1.00 31.53 307 SER A N 1
ATOM 2342 C CA . SER A 1 307 ? 18.090 11.077 -1.413 1.00 31.53 307 SER A CA 1
ATOM 2343 C C . SER A 1 307 ? 19.018 11.249 -0.199 1.00 31.53 307 SER A C 1
ATOM 2345 O O . SER A 1 307 ? 20.156 10.790 -0.251 1.00 31.53 307 SER A O 1
ATOM 2347 N N . ASP A 1 308 ? 18.565 11.867 0.895 1.00 31.42 308 ASP A N 1
ATOM 2348 C CA . ASP A 1 308 ? 19.448 12.278 2.001 1.00 31.42 308 ASP A CA 1
ATOM 2349 C C . ASP A 1 308 ? 19.533 11.288 3.179 1.00 31.42 308 ASP A C 1
ATOM 2351 O O . ASP A 1 308 ? 20.219 11.557 4.165 1.00 31.42 308 ASP A O 1
ATOM 2355 N N . LEU A 1 309 ? 18.939 10.093 3.074 1.00 39.16 309 LEU A N 1
ATOM 2356 C CA . LEU A 1 309 ? 19.107 9.035 4.087 1.00 39.16 309 LEU A CA 1
ATOM 2357 C C . LEU A 1 309 ? 20.445 8.269 3.980 1.00 39.16 309 LEU A C 1
ATOM 2359 O O . LEU A 1 309 ? 20.716 7.387 4.793 1.00 39.16 309 LEU A O 1
ATOM 2363 N N . SER A 1 310 ? 21.329 8.629 3.041 1.00 33.72 310 SER A N 1
ATOM 2364 C CA . SER A 1 310 ? 22.704 8.112 2.997 1.00 33.72 310 SER A CA 1
ATOM 2365 C C . SER A 1 310 ? 23.718 9.201 2.626 1.00 33.72 310 SER A C 1
ATOM 2367 O O . SER A 1 310 ? 23.981 9.467 1.452 1.00 33.72 310 SER A O 1
ATOM 2369 N N . ALA A 1 311 ? 24.334 9.832 3.625 1.00 31.06 311 ALA A N 1
ATOM 2370 C CA . ALA A 1 311 ? 25.399 10.805 3.401 1.00 31.06 311 ALA A CA 1
ATOM 2371 C C . ALA A 1 311 ? 26.712 10.125 2.957 1.00 31.06 311 ALA A C 1
ATOM 2373 O O . ALA A 1 311 ? 27.419 9.549 3.782 1.00 31.06 311 ALA A O 1
ATOM 2374 N N . ASN A 1 312 ? 27.017 10.206 1.653 1.00 34.00 312 ASN A N 1
ATOM 2375 C CA . ASN A 1 312 ? 28.303 10.564 1.009 1.00 34.00 312 ASN A CA 1
ATOM 2376 C C . ASN A 1 312 ? 28.462 9.857 -0.351 1.00 34.00 312 ASN A C 1
ATOM 2378 O O . ASN A 1 312 ? 28.729 8.655 -0.371 1.00 34.00 312 ASN A O 1
ATOM 2382 N N . LYS A 1 313 ? 28.457 10.606 -1.470 1.00 29.45 313 LYS A N 1
ATOM 2383 C CA . LYS A 1 313 ? 29.378 10.391 -2.615 1.00 29.45 313 LYS A CA 1
ATOM 2384 C C . LYS A 1 313 ? 29.316 11.515 -3.678 1.00 29.45 313 LYS A C 1
ATOM 2386 O O . LYS A 1 313 ? 28.331 12.244 -3.723 1.00 29.45 313 LYS A O 1
ATOM 2391 N N . PRO A 1 314 ? 30.387 11.685 -4.486 1.00 33.38 314 PRO A N 1
ATOM 2392 C CA . PRO A 1 314 ? 30.652 12.876 -5.293 1.00 33.38 314 PRO A CA 1
ATOM 2393 C C . PRO A 1 314 ? 30.135 12.800 -6.742 1.00 33.38 314 PRO A C 1
ATOM 2395 O O . PRO A 1 314 ? 29.955 11.713 -7.278 1.00 33.38 314 PRO A O 1
ATOM 2398 N N . ALA A 1 315 ? 30.004 14.000 -7.324 1.00 32.56 315 ALA A N 1
ATOM 2399 C CA . ALA A 1 315 ? 29.983 14.439 -8.731 1.00 32.56 315 ALA A CA 1
ATOM 2400 C C . ALA A 1 315 ? 29.352 13.542 -9.826 1.00 32.56 315 ALA A C 1
ATOM 2402 O O . ALA A 1 315 ? 29.790 12.430 -10.099 1.00 32.56 315 ALA A O 1
ATOM 2403 N N . GLU A 1 316 ? 28.383 14.155 -10.515 1.00 36.50 316 GLU A N 1
ATOM 2404 C CA . GLU A 1 316 ? 27.524 13.677 -11.607 1.00 36.50 316 GLU A CA 1
ATOM 2405 C C . GLU A 1 316 ? 28.233 12.915 -12.749 1.00 36.50 316 GLU A C 1
ATOM 2407 O O . GLU A 1 316 ? 29.162 13.417 -13.386 1.00 36.50 316 GLU A O 1
ATOM 2412 N N . GLU A 1 317 ? 27.697 11.734 -13.087 1.00 34.09 317 GLU A N 1
ATOM 2413 C CA . GLU A 1 317 ? 27.910 11.041 -14.367 1.00 34.09 317 GLU A CA 1
ATOM 2414 C C . GLU A 1 317 ? 26.711 11.264 -15.310 1.00 34.09 317 GLU A C 1
ATOM 2416 O O . GLU A 1 317 ? 25.571 11.388 -14.872 1.00 34.09 317 GLU A O 1
ATOM 2421 N N . LYS A 1 318 ? 26.987 11.296 -16.622 1.00 33.00 318 LYS A N 1
ATOM 2422 C CA . LYS A 1 318 ? 26.023 11.476 -17.730 1.00 33.00 318 LYS A CA 1
ATOM 2423 C C . LYS A 1 318 ? 24.803 10.533 -17.651 1.00 33.00 318 LYS A C 1
ATOM 2425 O O . LYS A 1 318 ? 24.963 9.410 -17.172 1.00 33.00 318 LYS A O 1
ATOM 2430 N N . PRO A 1 319 ? 23.636 10.929 -18.214 1.00 33.53 319 PRO A N 1
ATOM 2431 C CA . PRO A 1 319 ? 22.404 10.144 -18.138 1.00 33.53 319 PRO A CA 1
ATOM 2432 C C . PRO A 1 319 ? 22.604 8.752 -18.743 1.00 33.53 319 PRO A C 1
ATOM 2434 O O . PRO A 1 319 ? 23.000 8.613 -19.905 1.00 33.53 319 PRO A O 1
ATOM 2437 N N . LYS A 1 320 ? 22.367 7.729 -17.921 1.00 42.16 320 LYS A N 1
ATOM 2438 C CA . LYS A 1 320 ? 22.372 6.317 -18.305 1.00 42.16 320 LYS A CA 1
ATOM 2439 C C . LYS A 1 320 ? 21.003 5.993 -18.917 1.00 42.16 320 LYS A C 1
ATOM 2441 O O . LYS A 1 320 ? 20.011 6.651 -18.635 1.00 42.16 320 LYS A O 1
ATOM 2446 N N . SER A 1 321 ? 20.941 5.029 -19.834 1.00 49.62 321 SER A N 1
ATOM 2447 C CA . SER A 1 321 ? 19.650 4.584 -20.386 1.00 49.62 321 SER A CA 1
ATOM 2448 C C . SER A 1 321 ? 18.780 3.976 -19.273 1.00 49.62 321 SER A C 1
ATOM 2450 O O . SER A 1 321 ? 19.334 3.327 -18.385 1.00 49.62 321 SER A O 1
ATOM 2452 N N . ALA A 1 322 ? 17.449 4.117 -19.332 1.00 54.66 322 ALA A N 1
ATOM 2453 C CA . ALA A 1 322 ? 16.531 3.568 -18.317 1.00 54.66 322 ALA A CA 1
ATOM 2454 C C . ALA A 1 322 ? 16.772 2.066 -18.039 1.00 54.66 322 ALA A C 1
ATOM 2456 O O . ALA A 1 322 ? 16.782 1.629 -16.891 1.00 54.66 322 ALA A O 1
ATOM 2457 N N . SER A 1 323 ? 17.106 1.292 -19.082 1.00 55.50 323 SER A N 1
ATOM 2458 C CA . SER A 1 323 ? 17.505 -0.120 -18.965 1.00 55.50 323 SER A CA 1
ATOM 2459 C C . SER A 1 323 ? 18.749 -0.320 -18.088 1.00 55.50 323 SER A C 1
ATOM 2461 O O . SER A 1 323 ? 18.772 -1.210 -17.247 1.00 55.50 323 SER A O 1
ATOM 2463 N N . SER A 1 324 ? 19.783 0.511 -18.247 1.00 61.81 324 SER A N 1
ATOM 2464 C CA . SER A 1 324 ? 21.032 0.383 -17.479 1.00 61.81 324 SER A CA 1
ATOM 2465 C C . SER A 1 324 ? 20.912 0.829 -16.018 1.00 61.81 324 SER A C 1
ATOM 2467 O O . SER A 1 324 ? 21.699 0.383 -15.183 1.00 61.81 324 SER A O 1
ATOM 2469 N N . GLU A 1 325 ? 19.950 1.696 -15.695 1.00 65.25 325 GLU A N 1
ATOM 2470 C CA . GLU A 1 325 ? 19.664 2.098 -14.311 1.00 65.25 325 GLU A CA 1
ATOM 2471 C C . GLU A 1 325 ? 18.896 1.000 -13.566 1.00 65.25 325 GLU A C 1
ATOM 2473 O O . GLU A 1 325 ? 19.291 0.620 -12.463 1.00 65.25 325 GLU A O 1
ATOM 2478 N N . LEU A 1 326 ? 17.893 0.397 -14.210 1.00 65.94 326 LEU A N 1
ATOM 2479 C CA . LEU A 1 326 ? 17.170 -0.765 -13.684 1.00 65.94 326 LEU A CA 1
ATOM 2480 C C . LEU A 1 326 ? 18.072 -1.965 -13.429 1.00 65.94 326 LEU A C 1
ATOM 2482 O O . LEU A 1 326 ? 17.986 -2.593 -12.375 1.00 65.94 326 LEU A O 1
ATOM 2486 N N . ASP A 1 327 ? 18.972 -2.275 -14.360 1.00 72.56 327 ASP A N 1
ATOM 2487 C CA . ASP A 1 327 ? 19.915 -3.379 -14.180 1.00 72.56 327 ASP A CA 1
ATOM 2488 C C . ASP A 1 327 ? 20.855 -3.128 -12.989 1.00 72.56 327 ASP A C 1
ATOM 2490 O O . ASP A 1 327 ? 21.199 -4.058 -12.252 1.00 72.56 327 ASP A O 1
ATOM 2494 N N . ALA A 1 328 ? 21.218 -1.866 -12.731 1.00 70.44 328 ALA A N 1
ATOM 2495 C CA . ALA A 1 328 ? 21.981 -1.492 -11.545 1.00 70.44 328 ALA A CA 1
ATOM 2496 C C . ALA A 1 328 ? 21.162 -1.640 -10.249 1.00 70.44 328 ALA A C 1
ATOM 2498 O O . ALA A 1 328 ? 21.714 -2.086 -9.240 1.00 70.44 328 ALA A O 1
ATOM 2499 N N . MET A 1 329 ? 19.865 -1.310 -10.259 1.00 71.25 329 MET A N 1
ATOM 2500 C CA . MET A 1 329 ? 18.961 -1.533 -9.120 1.00 71.25 329 MET A CA 1
ATOM 2501 C C . MET A 1 329 ? 18.773 -3.029 -8.835 1.00 71.25 329 MET A C 1
ATOM 2503 O O . MET A 1 329 ? 18.977 -3.468 -7.703 1.00 71.25 329 MET A O 1
ATOM 2507 N N . ARG A 1 330 ? 18.514 -3.845 -9.864 1.00 71.75 330 ARG A N 1
ATOM 2508 C CA . ARG A 1 330 ? 18.413 -5.313 -9.752 1.00 71.75 330 ARG A CA 1
ATOM 2509 C C . ARG A 1 330 ? 19.678 -5.947 -9.184 1.00 71.75 330 ARG A C 1
ATOM 2511 O O . ARG A 1 330 ? 19.607 -6.860 -8.363 1.00 71.75 330 ARG A O 1
ATOM 2518 N N . ALA A 1 331 ? 20.849 -5.447 -9.576 1.00 69.56 331 ALA A N 1
ATOM 2519 C CA . ALA A 1 331 ? 22.119 -5.911 -9.025 1.00 69.56 331 ALA A CA 1
ATOM 2520 C C . ALA A 1 331 ? 22.271 -5.603 -7.523 1.00 69.56 331 ALA A C 1
ATOM 2522 O O . ALA A 1 331 ? 22.931 -6.365 -6.816 1.00 69.56 331 ALA A O 1
ATOM 2523 N N . LYS A 1 332 ? 21.672 -4.512 -7.019 1.00 65.38 332 LYS A N 1
ATOM 2524 C CA . LYS A 1 332 ? 21.608 -4.230 -5.573 1.00 65.38 332 LYS A CA 1
ATOM 2525 C C . LYS A 1 332 ? 20.654 -5.192 -4.862 1.00 65.38 332 LYS A C 1
ATOM 2527 O O . LYS A 1 332 ? 21.026 -5.715 -3.819 1.00 65.38 332 LYS A O 1
ATOM 2532 N N . LEU A 1 333 ? 19.486 -5.472 -5.446 1.00 63.12 333 LEU A N 1
ATOM 2533 C CA . LEU A 1 333 ? 18.498 -6.395 -4.872 1.00 63.12 333 LEU A CA 1
ATOM 2534 C C . LEU A 1 333 ? 19.030 -7.823 -4.744 1.00 63.12 333 LEU A C 1
ATOM 2536 O O . LEU A 1 333 ? 18.935 -8.408 -3.669 1.00 63.12 333 LEU A O 1
ATOM 2540 N N . LYS A 1 334 ? 19.668 -8.360 -5.794 1.00 64.38 334 LYS A N 1
ATOM 2541 C CA . LYS A 1 334 ? 20.263 -9.710 -5.753 1.00 64.38 334 LYS A CA 1
ATOM 2542 C C . LYS A 1 334 ? 21.297 -9.856 -4.641 1.00 64.38 334 LYS A C 1
ATOM 2544 O O . LYS A 1 334 ? 21.295 -10.857 -3.943 1.00 64.38 334 LYS A O 1
ATOM 2549 N N . LYS A 1 335 ? 22.122 -8.828 -4.418 1.00 58.28 335 LYS A N 1
ATOM 2550 C CA . LYS A 1 335 ? 23.094 -8.833 -3.317 1.00 58.28 335 LYS A CA 1
ATOM 2551 C C . LYS A 1 335 ? 22.444 -8.881 -1.942 1.00 58.28 335 LYS A C 1
ATOM 2553 O O . LYS A 1 335 ? 23.068 -9.403 -1.034 1.00 58.28 335 LYS A O 1
ATOM 2558 N N . ILE A 1 336 ? 21.243 -8.327 -1.782 1.00 51.50 336 ILE A N 1
ATOM 2559 C CA . ILE A 1 336 ? 20.539 -8.329 -0.496 1.00 51.50 336 ILE A CA 1
ATOM 2560 C C . ILE A 1 336 ? 19.781 -9.648 -0.292 1.00 51.50 336 ILE A C 1
ATOM 2562 O O . ILE A 1 336 ? 19.741 -10.144 0.823 1.00 51.50 336 ILE A O 1
ATOM 2566 N N . ALA A 1 337 ? 19.276 -10.268 -1.362 1.00 48.12 337 ALA A N 1
ATOM 2567 C CA . ALA A 1 337 ? 18.686 -11.609 -1.307 1.00 48.12 337 ALA A CA 1
ATOM 2568 C C . ALA A 1 337 ? 19.714 -12.737 -1.047 1.00 48.12 337 ALA A C 1
ATOM 2570 O O . ALA A 1 337 ? 19.330 -13.847 -0.691 1.00 48.12 337 ALA A O 1
ATOM 2571 N N . GLU A 1 338 ? 21.008 -12.468 -1.253 1.00 41.97 338 GLU A N 1
ATOM 2572 C CA . GLU A 1 338 ? 22.126 -13.403 -1.038 1.00 41.97 338 GLU A CA 1
ATOM 2573 C C . GLU A 1 338 ? 22.843 -13.228 0.323 1.00 41.97 338 GLU A C 1
ATOM 2575 O O . GLU A 1 338 ? 23.772 -13.990 0.608 1.00 41.97 338 GLU A O 1
ATOM 2580 N N . MET A 1 339 ? 22.463 -12.230 1.135 1.00 40.56 339 MET A N 1
ATOM 2581 C CA . MET A 1 339 ? 23.045 -11.934 2.462 1.00 40.56 339 MET A CA 1
ATOM 2582 C C . MET A 1 339 ? 22.353 -12.695 3.591 1.00 40.56 339 MET A C 1
ATOM 2584 O O . MET A 1 339 ? 23.084 -13.114 4.517 1.00 40.56 339 MET A O 1
#